Protein AF-A0A183HC91-F1 (afdb_monomer)

Nearest PDB structures (foldseek):
  8g4k-assembly1_B  TM=6.184E-01  e=6.473E-03  Homo sapiens
  6oaz-assembly1_E  TM=6.745E-01  e=1.506E-01  Homo sapiens
  1ff4-assembly1_A  TM=5.269E-01  e=6.238E+00  Dendroaspis angusticeps
  5ixc-assembly2_B  TM=1.813E-01  e=1.867E+00  Homo sapiens

pLDDT: mean 77.43, std 13.51, range [35.78, 94.81]

Foldseek 3Di:
DDDPDPPQPKAKAQFAKDAFDDTRHDIDIDGCWKWKWKWKAFLVGTTGIIGIDIDRAQWDDFDLDIHNDAPAFEWEADPQGRIIMTMHIYRPHHHPNNDRDVPHPHDYDYRPDPVFPQKDKEAADKDKADDDRDDIDMDHRDWAWDWDWDFDADPNDTIIIIGIDTGRAQWDADPVGDIDRDHPDDDDD

Radius of gyration: 18.88 Å; Cα contacts (8 Å, |Δi|>4): 461; chains: 1; bounding box: 62×47×41 Å

Mean predicted aligned error: 12.47 Å

Secondary structure (DSSP, 8-state):
---------EEEEE-EEESSS-----EEEEES-EEEEEEEE-TTS-EEEEEEEEESSS-EEETTEEE--TT-EEEEE-TTT--EEEEEEE-SSTTGGG---TTSPPEEPPP------SEEEEEEEEEESS---SEEEEEESS-EEEEEEEEEEETTEEEEEEEEEEESSS-EE-TTS-EE--SSS----

Organism: NCBI:txid387005

Sequence (189 aa):
MISNLPDCKELLCYSCNSQFGPCDGNGCSTSNGFCVYQQITSADGNILSTVRSCLDGDRVPAGPLHVIQAGQCTETVDSNTGIRYRTYLCNNYNYCNADCHPQLPTVTSDPISPTRASALECFNCNSFGMDCYSNTCTINNGGYCFFQFSNISVNGINHLHYNKQCIEVPFAKTPNGNSVTEINKCVIR

Solvent-accessible surface area (backbone atoms only — not comparable to full-atom values): 10884 Å² total; per-residue (Å²): 135,84,83,81,65,80,82,68,63,71,40,41,14,36,28,30,78,21,75,59,46,84,50,93,43,55,77,37,73,34,70,80,30,27,19,31,23,39,37,36,26,42,58,88,67,48,56,57,32,21,39,24,28,60,34,82,55,69,68,41,76,40,82,79,40,68,50,60,62,65,78,41,29,34,41,30,51,42,89,74,63,45,33,32,26,42,36,22,35,31,68,88,54,70,41,56,26,76,58,65,62,78,90,46,79,66,48,70,49,78,59,65,73,64,92,65,57,58,56,46,82,22,46,39,42,79,35,69,74,50,87,73,77,85,38,72,37,74,36,77,56,44,57,38,71,44,78,46,77,46,82,44,70,60,97,85,44,79,37,44,37,31,41,29,31,71,33,77,55,68,66,46,67,46,98,89,66,48,77,45,59,70,75,101,60,92,83,88,128

Structure (mmCIF, N/CA/C/O backbone):
data_AF-A0A183HC91-F1
#
_entry.id   AF-A0A183HC91-F1
#
loop_
_atom_site.group_PDB
_atom_site.id
_atom_site.type_symbol
_atom_site.label_atom_id
_atom_site.label_alt_id
_atom_site.label_comp_id
_atom_site.label_asym_id
_atom_site.label_entity_id
_atom_site.label_seq_id
_atom_site.pdbx_PDB_ins_code
_atom_site.Cartn_x
_atom_site.Cartn_y
_atom_site.Cartn_z
_atom_site.occupancy
_atom_site.B_iso_or_equiv
_atom_site.auth_seq_id
_atom_site.auth_comp_id
_atom_site.auth_asym_id
_atom_site.auth_atom_id
_atom_site.pdbx_PDB_model_num
ATOM 1 N N . MET A 1 1 ? 45.535 15.853 -6.525 1.00 35.78 1 MET A N 1
ATOM 2 C CA . MET A 1 1 ? 44.578 15.073 -5.714 1.00 35.78 1 MET A CA 1
ATOM 3 C C . MET A 1 1 ? 43.266 15.048 -6.471 1.00 35.78 1 MET A C 1
ATOM 5 O O . MET A 1 1 ? 42.641 16.091 -6.583 1.00 35.78 1 MET A O 1
ATOM 9 N N . ILE A 1 2 ? 42.917 13.915 -7.077 1.00 41.12 2 ILE A N 1
ATOM 10 C CA . ILE A 1 2 ? 41.622 13.729 -7.741 1.00 41.12 2 ILE A CA 1
ATOM 11 C C . ILE A 1 2 ? 40.699 13.156 -6.669 1.00 41.12 2 ILE A C 1
ATOM 13 O O . ILE A 1 2 ? 40.935 12.055 -6.175 1.00 41.12 2 ILE A O 1
ATOM 17 N N . SER A 1 3 ? 39.721 13.941 -6.232 1.00 44.28 3 SER A N 1
ATOM 18 C CA . SER A 1 3 ? 38.681 13.487 -5.316 1.00 44.28 3 SER A CA 1
ATOM 19 C C . SER A 1 3 ? 37.756 12.530 -6.068 1.00 44.28 3 SER A C 1
ATOM 21 O O . SER A 1 3 ? 36.895 12.978 -6.823 1.00 44.28 3 SER A 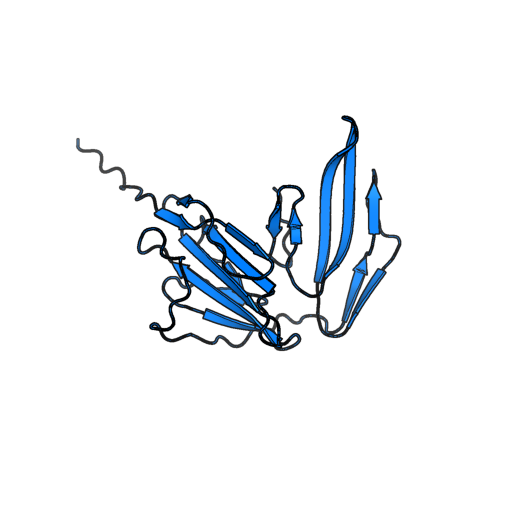O 1
ATOM 23 N N . ASN A 1 4 ? 37.930 11.223 -5.868 1.00 44.81 4 ASN A N 1
ATOM 24 C CA . ASN A 1 4 ? 36.907 10.232 -6.196 1.00 44.81 4 ASN A CA 1
ATOM 25 C C . ASN A 1 4 ? 35.771 10.381 -5.178 1.00 44.81 4 ASN A C 1
ATOM 27 O O . ASN A 1 4 ? 35.728 9.675 -4.172 1.00 44.81 4 ASN A O 1
ATOM 31 N N . LEU A 1 5 ? 34.881 11.345 -5.408 1.00 51.34 5 LEU A N 1
ATOM 32 C CA . LEU A 1 5 ? 33.539 11.263 -4.847 1.00 51.34 5 LEU A CA 1
ATOM 33 C C . LEU A 1 5 ? 32.863 10.066 -5.531 1.00 51.34 5 LEU A C 1
ATOM 35 O O . LEU A 1 5 ? 32.973 9.955 -6.755 1.00 51.34 5 LEU A O 1
ATOM 39 N N . PRO A 1 6 ? 32.225 9.145 -4.789 1.00 50.62 6 PRO A N 1
ATOM 40 C CA . PRO A 1 6 ? 31.399 8.131 -5.421 1.00 50.62 6 PRO A CA 1
ATOM 41 C C . PRO A 1 6 ? 30.346 8.868 -6.246 1.00 50.62 6 PRO A C 1
ATOM 43 O O . PRO A 1 6 ? 29.661 9.751 -5.733 1.00 50.62 6 PRO A O 1
ATOM 46 N N . ASP A 1 7 ? 30.289 8.554 -7.536 1.00 51.88 7 ASP A N 1
ATOM 47 C CA . ASP A 1 7 ? 29.302 9.098 -8.456 1.00 51.88 7 ASP A CA 1
ATOM 48 C C . ASP A 1 7 ? 27.933 8.598 -7.970 1.00 51.88 7 ASP A C 1
ATOM 50 O O . ASP A 1 7 ? 27.555 7.448 -8.213 1.00 51.88 7 ASP A O 1
ATOM 54 N N . CYS A 1 8 ? 27.251 9.401 -7.146 1.00 56.66 8 CYS A N 1
ATOM 55 C CA . CYS A 1 8 ? 25.902 9.119 -6.666 1.00 56.66 8 CYS A CA 1
ATOM 56 C C . CYS A 1 8 ? 24.983 9.175 -7.880 1.00 56.66 8 CYS A C 1
ATOM 58 O O . CYS A 1 8 ? 24.429 10.222 -8.206 1.00 56.66 8 CYS A O 1
ATOM 60 N N . LYS A 1 9 ? 24.879 8.050 -8.587 1.00 65.81 9 LYS A N 1
ATOM 61 C CA . LYS A 1 9 ? 24.066 7.950 -9.786 1.00 65.81 9 LYS A CA 1
ATOM 62 C C . LYS A 1 9 ? 22.607 8.108 -9.376 1.00 65.81 9 LYS A C 1
ATOM 64 O O . LYS A 1 9 ? 22.022 7.213 -8.771 1.00 65.81 9 LYS A O 1
ATOM 69 N N . GLU A 1 10 ? 22.061 9.280 -9.671 1.00 85.56 10 GLU A N 1
ATOM 70 C CA . GLU A 1 10 ? 20.662 9.604 -9.435 1.00 85.56 10 GLU A CA 1
ATOM 71 C C . GLU A 1 10 ? 19.780 8.646 -10.248 1.00 85.56 10 GLU A C 1
ATOM 73 O O . GLU A 1 10 ? 19.944 8.504 -11.464 1.00 85.56 10 GLU A O 1
ATOM 78 N N . LEU A 1 11 ? 18.872 7.955 -9.560 1.00 89.38 11 LEU A N 1
ATOM 79 C CA . LEU A 1 11 ? 17.913 7.033 -10.152 1.00 89.38 11 LEU A CA 1
ATOM 80 C C . LEU A 1 11 ? 16.568 7.743 -10.285 1.00 89.38 11 LEU A C 1
ATOM 82 O O . LEU A 1 11 ? 16.002 8.185 -9.287 1.00 89.38 11 LEU A O 1
ATOM 86 N N . LEU A 1 12 ? 16.046 7.823 -11.508 1.00 92.12 12 LEU A N 1
ATOM 87 C CA . LEU A 1 12 ? 14.708 8.350 -11.780 1.00 92.12 12 LEU A CA 1
ATOM 88 C C . LEU A 1 12 ? 13.689 7.210 -11.782 1.00 92.12 12 LEU A C 1
ATOM 90 O O . LEU A 1 12 ? 13.941 6.173 -12.388 1.00 92.12 12 LEU A O 1
ATOM 94 N N . CYS A 1 13 ? 12.524 7.404 -11.171 1.00 91.44 13 CYS A N 1
ATOM 95 C CA . CYS A 1 13 ? 11.446 6.413 -11.121 1.00 91.44 13 CYS A CA 1
ATOM 96 C C . CYS A 1 13 ? 10.104 7.047 -11.484 1.00 91.44 13 CYS A C 1
ATOM 98 O O . CYS A 1 13 ? 9.907 8.242 -11.267 1.00 91.44 13 CYS A O 1
ATOM 100 N N . TYR A 1 14 ? 9.144 6.251 -11.960 1.00 91.31 14 TYR A N 1
ATOM 101 C CA . TYR A 1 14 ? 7.749 6.690 -11.984 1.00 91.31 14 TYR A CA 1
ATOM 102 C C . TYR A 1 14 ? 7.222 6.813 -10.552 1.00 91.31 14 TYR A C 1
ATOM 104 O O . TYR A 1 14 ? 7.505 5.963 -9.704 1.00 91.31 14 TYR A O 1
ATOM 112 N N . SER A 1 15 ? 6.440 7.856 -10.297 1.00 89.00 15 SER A N 1
ATOM 113 C CA . SER A 1 15 ? 5.870 8.180 -8.994 1.00 89.00 15 SER A CA 1
ATOM 114 C C . SER A 1 15 ? 4.399 8.515 -9.136 1.00 89.00 15 SER A C 1
ATOM 116 O O . SER A 1 15 ? 4.026 9.491 -9.790 1.00 89.00 15 SER A O 1
ATOM 118 N N . CYS A 1 16 ? 3.546 7.678 -8.564 1.00 85.81 16 CYS A N 1
ATOM 119 C CA . CYS A 1 16 ? 2.117 7.789 -8.760 1.00 85.81 16 CYS A CA 1
ATOM 120 C C . CYS A 1 16 ? 1.337 6.963 -7.731 1.00 85.81 16 CYS A C 1
ATOM 122 O O . CYS A 1 16 ? 1.839 5.998 -7.140 1.00 85.81 16 CYS A O 1
ATOM 124 N N . ASN A 1 17 ? 0.057 7.297 -7.600 1.00 82.50 17 ASN A N 1
ATOM 125 C CA . ASN A 1 17 ? -0.893 6.475 -6.879 1.00 82.50 17 ASN A CA 1
ATOM 126 C C . ASN A 1 17 ? -2.244 6.449 -7.592 1.00 82.50 17 ASN A C 1
ATOM 128 O O . ASN A 1 17 ? -2.869 7.496 -7.755 1.00 82.50 17 ASN A O 1
ATOM 132 N N . SER A 1 18 ? -2.693 5.265 -7.999 1.00 80.06 18 SER A N 1
ATOM 133 C CA . SER A 1 18 ? -3.967 5.083 -8.685 1.00 80.06 18 SER A CA 1
ATOM 134 C C . SER A 1 18 ? -4.831 4.097 -7.917 1.00 80.06 18 SER A C 1
ATOM 136 O O . SER A 1 18 ? -4.414 2.975 -7.623 1.00 80.06 18 SER A O 1
ATOM 138 N N . GLN A 1 19 ? -6.052 4.524 -7.607 1.00 68.94 19 GLN A N 1
ATOM 139 C CA . GLN A 1 19 ? -7.128 3.610 -7.254 1.00 68.94 19 GLN A CA 1
ATOM 140 C C . GLN A 1 19 ? -7.786 3.190 -8.566 1.00 68.94 19 GLN A C 1
ATOM 142 O O . GLN A 1 19 ? -8.245 4.057 -9.306 1.00 68.94 19 GLN A O 1
ATOM 147 N N . PHE A 1 20 ? -7.845 1.884 -8.829 1.00 66.88 20 PHE A N 1
ATOM 148 C CA . PHE A 1 20 ? -8.507 1.308 -10.008 1.00 66.88 20 PHE A CA 1
ATOM 149 C C . PHE A 1 20 ? -7.843 1.632 -11.362 1.00 66.88 20 PHE A C 1
ATOM 151 O O . PHE A 1 20 ? -8.433 2.288 -12.218 1.00 66.88 20 PHE A O 1
ATOM 158 N N . GLY A 1 21 ? -6.633 1.115 -11.604 1.00 64.62 21 GLY A N 1
ATOM 159 C CA . GLY A 1 21 ? -6.054 1.092 -12.955 1.00 64.62 21 GLY A CA 1
ATOM 160 C C . GLY A 1 21 ? -4.550 1.364 -13.029 1.00 64.62 21 GLY A C 1
ATOM 161 O O . GLY A 1 21 ? -3.870 1.342 -11.998 1.00 64.62 21 GLY A O 1
ATOM 162 N N . PRO A 1 22 ? -4.011 1.590 -14.245 1.00 66.62 22 PRO A N 1
ATOM 163 C CA . PRO A 1 22 ? -2.635 2.033 -14.439 1.00 66.62 22 PRO A CA 1
ATOM 164 C C . PRO A 1 22 ? -2.421 3.430 -13.843 1.00 66.62 22 PRO A C 1
ATOM 166 O O . PRO A 1 22 ? -3.360 4.132 -13.463 1.00 66.62 22 PRO A O 1
ATOM 169 N N . CYS A 1 23 ? -1.157 3.802 -13.688 1.00 71.25 23 CYS A N 1
ATOM 170 C CA . CYS A 1 23 ? -0.754 4.880 -12.802 1.00 71.25 23 CYS A CA 1
ATOM 171 C C . CYS A 1 23 ? 0.402 5.680 -13.419 1.00 71.25 23 CYS A C 1
ATOM 173 O O . CYS A 1 23 ? 1.560 5.557 -13.031 1.00 71.25 23 CYS A O 1
ATOM 175 N N . ASP A 1 24 ? 0.130 6.453 -14.459 1.00 65.81 24 ASP A N 1
ATOM 176 C CA . ASP A 1 24 ? 1.191 7.157 -15.187 1.00 65.81 24 ASP A CA 1
ATOM 177 C C . ASP A 1 24 ? 1.434 8.514 -14.522 1.00 65.81 24 ASP A C 1
ATOM 179 O O . ASP A 1 24 ? 0.884 9.537 -14.917 1.00 65.81 24 ASP A O 1
ATOM 183 N N . GLY A 1 25 ? 2.168 8.498 -13.409 1.00 64.75 25 GLY A N 1
ATOM 184 C CA . GLY A 1 25 ? 2.520 9.716 -12.678 1.00 64.75 25 GLY A CA 1
ATOM 185 C C . GLY A 1 25 ? 3.860 10.318 -13.098 1.00 64.75 25 GLY A C 1
ATOM 186 O O . GLY A 1 25 ? 4.555 9.809 -13.978 1.00 64.75 25 GLY A O 1
ATOM 187 N N . ASN A 1 26 ? 4.213 11.424 -12.441 1.00 79.31 26 ASN A N 1
ATOM 188 C CA . ASN A 1 26 ? 5.463 12.154 -12.659 1.00 79.31 26 ASN A CA 1
ATOM 189 C C . ASN A 1 26 ? 6.694 11.326 -12.247 1.00 79.31 26 ASN A C 1
ATOM 191 O O . ASN A 1 26 ? 6.588 10.224 -11.714 1.00 79.31 26 ASN A O 1
ATOM 195 N N . GLY A 1 27 ? 7.886 11.876 -12.469 1.00 83.81 27 GLY A N 1
ATOM 196 C CA . GLY A 1 27 ? 9.123 11.304 -11.950 1.00 83.81 27 GLY A CA 1
ATOM 197 C C . GLY A 1 27 ? 9.352 11.630 -10.471 1.00 83.81 27 GLY A C 1
ATOM 198 O O . GLY A 1 27 ? 8.988 12.708 -10.005 1.00 83.81 27 GLY A O 1
ATOM 199 N N . CYS A 1 28 ? 10.007 10.728 -9.750 1.00 84.88 28 CYS A N 1
ATOM 200 C CA . CYS A 1 28 ? 10.777 11.053 -8.548 1.00 84.88 28 CYS A CA 1
ATOM 201 C C . CYS A 1 28 ? 12.242 10.668 -8.776 1.00 84.88 28 CYS A C 1
ATOM 203 O O . CYS A 1 28 ? 12.536 9.900 -9.698 1.00 84.88 28 CYS A O 1
ATOM 205 N N . SER A 1 29 ? 13.143 11.187 -7.943 1.00 88.12 29 SER A N 1
ATOM 206 C CA . SER A 1 29 ? 14.545 10.789 -7.948 1.00 88.12 29 SER A CA 1
ATOM 207 C C . SER A 1 29 ? 15.025 10.344 -6.571 1.00 88.12 29 SER A C 1
ATOM 209 O O . SER A 1 29 ? 14.507 10.783 -5.543 1.00 88.12 29 SER A O 1
ATOM 211 N N . THR A 1 30 ? 15.985 9.422 -6.554 1.00 82.56 30 THR A N 1
ATOM 212 C CA . THR A 1 30 ? 16.642 8.937 -5.335 1.00 82.56 30 THR A CA 1
ATOM 213 C C . THR A 1 30 ? 18.119 8.645 -5.604 1.00 82.56 30 THR A C 1
ATOM 215 O O . THR A 1 30 ? 18.500 8.256 -6.710 1.00 82.56 30 THR A O 1
ATOM 218 N N . SER A 1 31 ? 18.958 8.832 -4.585 1.00 85.50 31 SER A N 1
ATOM 219 C CA . SER A 1 31 ? 20.397 8.554 -4.630 1.00 85.50 31 SER A CA 1
ATOM 220 C C . SER A 1 31 ? 20.675 7.251 -3.893 1.00 85.50 31 SER A C 1
ATOM 222 O O . SER A 1 31 ? 20.459 7.176 -2.688 1.00 85.50 31 SER A O 1
ATOM 224 N N . ASN A 1 32 ? 21.174 6.235 -4.604 1.00 78.44 32 ASN A N 1
ATOM 225 C CA . ASN A 1 32 ? 21.375 4.871 -4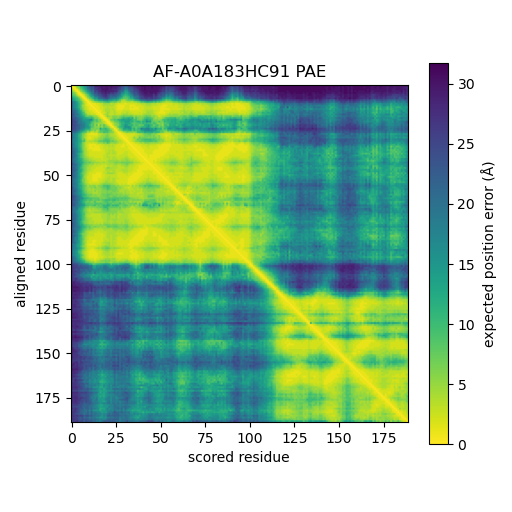.082 1.00 78.44 32 ASN A CA 1
ATOM 226 C C . ASN A 1 32 ? 20.090 4.168 -3.594 1.00 78.44 32 ASN A C 1
ATOM 228 O O . ASN A 1 32 ? 20.170 3.222 -2.813 1.00 78.44 32 ASN A O 1
ATOM 232 N N . GLY A 1 33 ? 18.921 4.619 -4.055 1.00 86.62 33 GLY A N 1
ATOM 233 C CA . GLY A 1 33 ? 17.633 4.008 -3.742 1.00 86.62 33 GLY A CA 1
ATOM 234 C C . GLY A 1 33 ? 17.141 3.021 -4.802 1.00 86.62 33 GLY A C 1
ATOM 235 O O . GLY A 1 33 ? 17.890 2.518 -5.642 1.00 86.62 33 GLY A O 1
ATOM 236 N N . PHE A 1 34 ? 15.840 2.759 -4.756 1.00 89.38 34 PHE A N 1
ATOM 237 C CA . PHE A 1 34 ? 15.129 1.819 -5.608 1.00 89.38 34 PHE A CA 1
ATOM 238 C C . PHE A 1 34 ? 13.852 2.448 -6.160 1.00 89.38 34 PHE A C 1
ATOM 240 O O . PHE A 1 34 ? 13.198 3.262 -5.511 1.00 89.38 34 PHE A O 1
ATOM 247 N N . CYS A 1 35 ? 13.450 2.011 -7.343 1.00 90.75 35 CYS A N 1
ATOM 248 C CA . CYS A 1 35 ? 12.112 2.197 -7.861 1.00 90.75 35 CYS A CA 1
ATOM 249 C C . CYS A 1 35 ? 11.242 0.997 -7.477 1.00 90.75 35 CYS A C 1
ATOM 251 O O . CYS A 1 35 ? 11.679 -0.154 -7.552 1.00 90.75 35 CYS A O 1
ATOM 253 N N . VAL A 1 36 ? 9.986 1.256 -7.125 1.00 91.12 36 VAL A N 1
ATOM 254 C CA . VAL A 1 36 ? 8.991 0.215 -6.850 1.00 91.12 36 VAL A CA 1
ATOM 255 C C . VAL A 1 36 ? 7.792 0.351 -7.771 1.00 91.12 36 VAL A C 1
ATOM 257 O O . VAL A 1 36 ? 7.323 1.461 -8.028 1.00 91.12 36 VAL A O 1
ATOM 260 N N . TYR A 1 37 ? 7.298 -0.786 -8.248 1.00 91.31 37 TYR A N 1
ATOM 261 C CA . TYR A 1 37 ? 5.956 -0.977 -8.781 1.00 91.31 37 TYR A CA 1
ATOM 262 C C . TYR A 1 37 ? 5.220 -1.942 -7.852 1.00 91.31 37 TYR A C 1
ATOM 264 O O . TYR A 1 37 ? 5.763 -2.987 -7.491 1.00 91.31 37 TYR A O 1
ATOM 272 N N . GLN A 1 38 ? 3.986 -1.619 -7.485 1.00 90.06 38 GLN A N 1
ATOM 273 C CA . GLN A 1 38 ? 3.111 -2.534 -6.767 1.00 90.06 38 GLN A CA 1
ATOM 274 C C . GLN A 1 38 ? 1.684 -2.426 -7.282 1.00 90.06 38 GLN A C 1
ATOM 276 O O . GLN A 1 38 ? 1.109 -1.342 -7.313 1.00 90.06 38 GLN A O 1
ATOM 281 N N . GLN A 1 39 ? 1.098 -3.568 -7.613 1.00 90.00 39 GLN A N 1
ATOM 282 C CA . GLN A 1 39 ? -0.306 -3.702 -7.956 1.00 90.00 39 GLN A CA 1
ATOM 283 C C . GLN A 1 39 ? -0.988 -4.633 -6.958 1.00 90.00 39 GLN A C 1
ATOM 285 O O . GLN A 1 39 ? -0.516 -5.740 -6.698 1.00 90.00 39 GLN A O 1
ATOM 290 N N . ILE A 1 40 ? -2.105 -4.173 -6.404 1.00 87.44 40 ILE A N 1
ATOM 291 C CA . ILE A 1 40 ? -2.951 -4.937 -5.490 1.00 87.44 40 ILE A CA 1
ATOM 292 C C . ILE A 1 40 ? -4.225 -5.298 -6.242 1.00 87.44 40 ILE A C 1
ATOM 294 O O . ILE A 1 40 ? -4.908 -4.415 -6.764 1.00 87.44 40 ILE A O 1
ATOM 298 N N . THR A 1 41 ? -4.545 -6.585 -6.281 1.00 88.12 41 THR A N 1
ATOM 299 C CA . THR A 1 41 ? -5.700 -7.130 -7.002 1.00 88.12 41 THR A CA 1
ATOM 300 C C . THR A 1 41 ? -6.579 -7.921 -6.036 1.00 88.12 41 THR A C 1
ATOM 302 O O . THR A 1 41 ? -6.054 -8.622 -5.171 1.00 88.12 41 THR A O 1
ATOM 305 N N . SER A 1 42 ? -7.903 -7.804 -6.148 1.00 83.19 42 SER A N 1
ATOM 306 C CA . SER A 1 42 ? -8.844 -8.602 -5.354 1.00 83.19 42 SER A CA 1
ATOM 307 C C . SER A 1 42 ? -8.768 -10.089 -5.714 1.00 83.19 42 SER A C 1
ATOM 309 O O . SER A 1 42 ? -8.206 -10.456 -6.749 1.00 83.19 42 SER A O 1
ATOM 311 N N . ALA A 1 43 ? -9.390 -10.941 -4.892 1.00 80.56 43 ALA A N 1
ATOM 312 C CA . ALA A 1 43 ? -9.550 -12.365 -5.196 1.00 80.56 43 ALA A CA 1
ATOM 313 C C . ALA A 1 43 ? -10.193 -12.610 -6.572 1.00 80.56 43 ALA A C 1
ATOM 315 O O . ALA A 1 43 ? -9.779 -13.513 -7.296 1.00 80.56 43 ALA A O 1
ATOM 316 N N . ASP A 1 44 ? -11.147 -11.757 -6.951 1.00 85.62 44 ASP A N 1
ATOM 317 C CA . ASP A 1 44 ? -11.876 -11.830 -8.223 1.00 85.62 44 ASP A CA 1
ATOM 318 C C . ASP A 1 44 ? -11.099 -11.257 -9.422 1.00 85.62 44 ASP A C 1
ATOM 320 O O . ASP A 1 44 ? -11.609 -11.246 -10.541 1.00 85.62 44 ASP A O 1
ATOM 324 N N . GLY A 1 45 ? -9.879 -10.749 -9.215 1.00 83.88 45 GLY A N 1
ATOM 325 C CA . GLY A 1 45 ? -9.045 -10.205 -10.289 1.00 83.88 45 GLY A CA 1
ATOM 326 C C . GLY A 1 45 ? -9.229 -8.708 -10.567 1.00 83.88 45 GLY A C 1
ATOM 327 O O . GLY A 1 45 ? -8.638 -8.192 -11.514 1.00 83.88 45 GLY A O 1
ATOM 328 N N . ASN A 1 46 ? -9.997 -7.979 -9.750 1.00 85.31 46 ASN A N 1
ATOM 329 C CA . ASN A 1 46 ? -10.167 -6.534 -9.919 1.00 85.31 46 ASN A CA 1
ATOM 330 C C . ASN A 1 46 ? -8.960 -5.771 -9.365 1.00 85.31 46 ASN A C 1
ATOM 332 O O . ASN A 1 46 ? -8.550 -5.998 -8.227 1.00 85.31 46 ASN A O 1
ATOM 336 N N . ILE A 1 47 ? -8.411 -4.828 -10.136 1.00 86.06 47 ILE A N 1
ATOM 337 C CA . ILE A 1 47 ? -7.313 -3.968 -9.671 1.00 86.06 47 ILE A CA 1
ATOM 338 C C . ILE A 1 47 ? -7.850 -3.024 -8.597 1.00 86.06 47 ILE A C 1
ATOM 340 O O . ILE A 1 47 ? -8.678 -2.160 -8.876 1.00 86.06 47 ILE A O 1
ATOM 344 N N . LEU A 1 48 ? -7.336 -3.161 -7.380 1.00 83.56 48 LEU A N 1
ATOM 345 C CA . LEU A 1 48 ? -7.699 -2.328 -6.237 1.00 83.56 48 LEU A CA 1
ATOM 346 C C . LEU A 1 48 ? -6.788 -1.103 -6.128 1.00 83.56 48 LEU A C 1
ATOM 348 O O . LEU A 1 48 ? -7.237 -0.016 -5.770 1.00 83.56 48 LEU A O 1
ATOM 352 N N . SER A 1 49 ? -5.504 -1.268 -6.447 1.00 85.56 49 SER A N 1
ATOM 353 C CA . SER A 1 49 ? -4.510 -0.198 -6.359 1.00 85.56 49 SER A CA 1
ATOM 354 C C . SER A 1 49 ? -3.312 -0.477 -7.257 1.00 85.56 49 SER A C 1
ATOM 356 O O . SER A 1 49 ? -2.887 -1.626 -7.377 1.00 85.56 49 SER A O 1
ATOM 358 N N . THR A 1 50 ? -2.737 0.583 -7.820 1.00 87.62 50 THR A N 1
ATOM 359 C CA . THR A 1 50 ? -1.412 0.565 -8.445 1.00 87.62 50 THR A CA 1
ATOM 360 C C . THR A 1 50 ? -0.586 1.714 -7.881 1.00 87.62 50 THR A C 1
ATOM 362 O O . THR A 1 50 ? -1.014 2.870 -7.894 1.00 87.62 50 THR A O 1
ATOM 365 N N . VAL A 1 51 ? 0.614 1.402 -7.403 1.00 87.88 51 VAL A N 1
ATOM 366 C CA . VAL A 1 51 ? 1.563 2.354 -6.826 1.00 87.88 51 VAL A CA 1
ATOM 367 C C . VAL A 1 51 ? 2.885 2.252 -7.568 1.00 87.88 51 VAL A C 1
ATOM 369 O O . VAL A 1 51 ? 3.396 1.155 -7.800 1.00 87.88 51 VAL A O 1
ATOM 372 N N . ARG A 1 52 ? 3.461 3.406 -7.903 1.00 90.44 52 ARG A N 1
ATOM 373 C CA . ARG A 1 52 ? 4.847 3.531 -8.361 1.00 90.44 52 ARG A CA 1
ATOM 374 C C . ARG A 1 52 ? 5.538 4.574 -7.486 1.00 90.44 52 ARG A C 1
ATOM 376 O O . ARG A 1 52 ? 4.918 5.587 -7.174 1.00 90.44 52 ARG A O 1
ATOM 383 N N . SER A 1 53 ? 6.762 4.324 -7.026 1.00 89.69 53 SER A N 1
ATOM 384 C CA . SER A 1 53 ? 7.477 5.263 -6.145 1.00 89.69 53 SER A CA 1
ATOM 385 C C . SER A 1 53 ? 8.991 5.067 -6.184 1.00 89.69 53 SER A C 1
ATOM 387 O O . SER A 1 53 ? 9.478 4.020 -6.608 1.00 89.69 53 SER A O 1
ATOM 389 N N . CYS A 1 54 ? 9.714 6.062 -5.674 1.00 89.31 54 CYS A N 1
ATOM 390 C CA . CYS A 1 54 ? 11.089 5.937 -5.200 1.00 89.31 54 CYS A CA 1
ATOM 391 C C . CYS A 1 54 ? 11.085 5.429 -3.756 1.00 89.31 54 CYS A C 1
ATOM 393 O O . CYS A 1 54 ? 10.168 5.741 -2.989 1.00 89.31 54 CYS A O 1
ATOM 395 N N . LEU A 1 55 ? 12.110 4.668 -3.397 1.00 86.19 55 LEU A N 1
ATOM 396 C CA . LEU A 1 55 ? 12.372 4.156 -2.060 1.00 86.19 55 LEU A CA 1
ATOM 397 C C . LEU A 1 55 ? 13.850 4.338 -1.741 1.00 86.19 55 LEU A C 1
ATOM 399 O O . LEU A 1 55 ? 14.700 4.035 -2.570 1.00 86.19 55 LEU A O 1
ATOM 403 N N . ASP A 1 56 ? 14.157 4.747 -0.517 1.00 79.50 56 ASP A N 1
ATOM 404 C CA . ASP A 1 56 ? 15.547 4.858 -0.057 1.00 79.50 56 ASP A CA 1
ATOM 405 C C . ASP A 1 56 ? 16.114 3.512 0.431 1.00 79.50 56 ASP A C 1
ATOM 407 O O . ASP A 1 56 ? 17.307 3.390 0.691 1.00 79.50 56 ASP A O 1
ATOM 411 N N . GLY A 1 57 ? 15.259 2.492 0.567 1.00 77.25 57 GLY A N 1
ATOM 412 C CA . GLY A 1 57 ? 15.617 1.154 1.032 1.00 77.25 57 GLY A CA 1
ATOM 413 C C . GLY A 1 57 ? 15.155 0.056 0.080 1.00 77.25 57 GLY A C 1
ATOM 414 O O . GLY A 1 57 ? 14.283 0.254 -0.766 1.00 77.25 57 GLY A O 1
ATOM 415 N N . ASP A 1 58 ? 15.721 -1.130 0.262 1.00 76.62 58 ASP A N 1
ATOM 416 C CA . ASP A 1 58 ? 15.533 -2.316 -0.575 1.00 76.62 58 ASP A CA 1
ATOM 417 C C . ASP A 1 58 ? 14.324 -3.170 -0.171 1.00 76.62 58 ASP A C 1
ATOM 419 O O . ASP A 1 58 ? 14.220 -4.323 -0.571 1.00 76.62 58 ASP A O 1
ATOM 423 N N . ARG A 1 59 ? 13.400 -2.636 0.635 1.00 76.75 59 ARG A N 1
ATOM 424 C CA . ARG A 1 59 ? 12.333 -3.418 1.266 1.00 76.75 59 ARG A CA 1
ATOM 425 C C . ARG A 1 59 ? 10.954 -2.838 0.985 1.00 76.75 59 ARG A C 1
ATOM 427 O O . ARG A 1 59 ? 10.660 -1.709 1.369 1.00 76.75 59 ARG A O 1
ATOM 434 N N . VAL A 1 60 ? 10.079 -3.658 0.402 1.00 78.81 60 VAL A N 1
ATOM 435 C CA . VAL A 1 60 ? 8.695 -3.292 0.058 1.00 78.81 60 VAL A CA 1
ATOM 436 C C . VAL A 1 60 ? 7.707 -4.223 0.755 1.00 78.81 60 VAL A C 1
ATOM 438 O O . VAL A 1 60 ? 7.837 -5.438 0.612 1.00 78.81 60 VAL A O 1
ATOM 441 N N . PRO A 1 61 ? 6.700 -3.715 1.482 1.00 74.94 61 PRO A N 1
ATOM 442 C CA . PRO A 1 61 ? 5.616 -4.551 1.995 1.00 74.94 61 PRO A CA 1
ATOM 443 C C . PRO A 1 61 ? 4.753 -5.081 0.839 1.00 74.94 61 PRO A C 1
ATOM 445 O O . PRO A 1 61 ? 4.310 -4.304 0.003 1.00 74.94 61 PRO A O 1
ATOM 448 N N . ALA A 1 62 ? 4.478 -6.383 0.798 1.00 76.56 62 ALA A N 1
ATOM 449 C CA . ALA A 1 62 ? 3.618 -7.047 -0.187 1.00 76.56 62 ALA A CA 1
ATOM 450 C C . ALA A 1 62 ? 2.632 -7.972 0.545 1.00 76.56 62 ALA A C 1
ATOM 452 O O . ALA A 1 62 ? 2.793 -9.197 0.593 1.00 76.56 62 ALA A O 1
ATOM 453 N N . GLY A 1 63 ? 1.650 -7.348 1.200 1.00 70.00 63 GLY A N 1
ATOM 454 C CA . GLY A 1 63 ? 0.704 -8.021 2.086 1.00 70.00 63 GLY A CA 1
ATOM 455 C C . GLY A 1 63 ? 1.381 -8.514 3.373 1.00 70.00 63 GLY A C 1
ATOM 456 O O . GLY A 1 63 ? 1.962 -7.695 4.088 1.00 70.00 63 GLY A O 1
ATOM 457 N N . PRO A 1 64 ? 1.315 -9.820 3.699 1.00 63.66 64 PRO A N 1
ATOM 458 C CA . PRO A 1 64 ? 1.982 -10.383 4.876 1.00 63.66 64 PRO A CA 1
ATOM 459 C C . PRO A 1 64 ? 3.514 -10.415 4.763 1.00 63.66 64 PRO A C 1
ATOM 461 O O . PRO A 1 64 ? 4.210 -10.569 5.768 1.00 63.66 64 PRO A O 1
ATOM 464 N N . LEU A 1 65 ? 4.040 -10.304 3.543 1.00 68.75 65 LEU A N 1
ATOM 465 C CA . LEU A 1 65 ? 5.456 -10.468 3.252 1.00 68.75 65 LEU A CA 1
ATOM 466 C C . LEU A 1 65 ? 6.144 -9.144 2.952 1.00 68.75 65 LEU A C 1
ATOM 468 O O . LEU A 1 65 ? 5.518 -8.101 2.782 1.00 68.75 65 LEU A O 1
ATOM 472 N N . HIS A 1 66 ? 7.469 -9.216 2.871 1.00 72.62 66 HIS A N 1
ATOM 473 C CA . HIS A 1 66 ? 8.282 -8.147 2.321 1.00 72.62 66 HIS A CA 1
ATOM 474 C C . HIS A 1 66 ? 9.055 -8.670 1.114 1.00 72.62 66 HIS A C 1
ATOM 476 O O . HIS A 1 66 ? 9.681 -9.726 1.187 1.00 72.62 66 HIS A O 1
ATOM 482 N N . VAL A 1 67 ? 9.031 -7.912 0.024 1.00 73.62 67 VAL A N 1
ATOM 483 C CA . VAL A 1 67 ? 9.916 -8.115 -1.119 1.00 73.62 67 VAL A CA 1
ATOM 484 C C . VAL A 1 67 ? 11.194 -7.342 -0.841 1.00 73.62 67 VAL A C 1
ATOM 486 O O . VAL A 1 67 ? 11.151 -6.125 -0.667 1.00 73.62 67 VAL A O 1
ATOM 489 N N . ILE A 1 68 ? 12.304 -8.072 -0.751 1.00 71.25 68 ILE A N 1
ATOM 490 C CA . ILE A 1 68 ? 13.643 -7.520 -0.485 1.00 71.25 68 ILE A CA 1
ATOM 491 C C . ILE A 1 68 ? 14.617 -7.707 -1.654 1.00 71.25 68 ILE A C 1
ATOM 493 O O . ILE A 1 68 ? 15.740 -7.221 -1.628 1.00 71.25 68 ILE A O 1
ATOM 497 N N . GLN A 1 69 ? 14.210 -8.457 -2.681 1.00 77.12 69 GLN A N 1
ATOM 498 C CA . GLN A 1 69 ? 15.064 -8.786 -3.814 1.00 77.12 69 GLN A CA 1
ATOM 499 C C . GLN A 1 69 ? 14.701 -7.917 -5.016 1.00 77.12 69 GLN A C 1
ATOM 501 O O . GLN A 1 69 ? 13.599 -8.014 -5.557 1.00 77.12 69 GLN A O 1
ATOM 506 N N . ALA A 1 70 ? 15.644 -7.078 -5.443 1.00 82.75 70 ALA A N 1
ATOM 507 C CA . ALA A 1 70 ? 15.498 -6.279 -6.649 1.00 82.75 70 ALA A CA 1
ATOM 508 C C . ALA A 1 70 ? 15.698 -7.122 -7.923 1.00 82.75 70 ALA A C 1
ATOM 510 O O . ALA A 1 70 ? 16.422 -8.118 -7.933 1.00 82.75 70 ALA A O 1
ATOM 511 N N . GLY A 1 71 ? 15.070 -6.695 -9.017 1.00 82.25 71 GLY A N 1
ATOM 512 C CA . GLY A 1 71 ? 15.199 -7.309 -10.336 1.00 82.25 71 GLY A CA 1
ATOM 513 C C . GLY A 1 71 ? 14.277 -8.503 -10.577 1.00 82.25 71 GLY A C 1
ATOM 514 O O . GLY A 1 71 ? 14.376 -9.114 -11.636 1.00 82.25 71 GLY A O 1
ATOM 515 N N . GLN A 1 72 ? 13.361 -8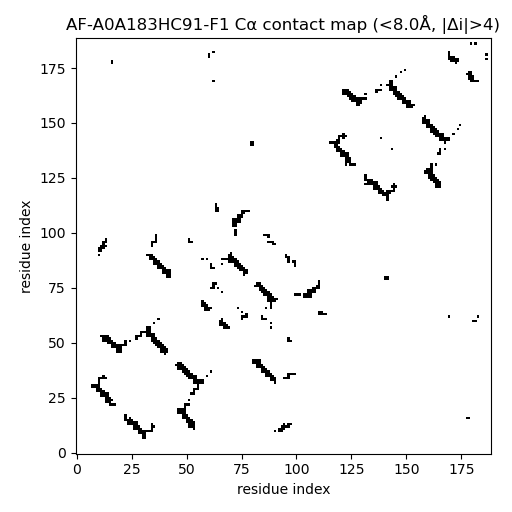.819 -9.657 1.00 83.12 72 GLN A N 1
ATOM 516 C CA . GLN A 1 72 ? 12.385 -9.897 -9.823 1.00 83.12 72 GLN A CA 1
ATOM 517 C C . GLN A 1 72 ? 10.959 -9.412 -9.579 1.00 83.12 72 GLN A C 1
ATOM 519 O O . GLN A 1 72 ? 10.699 -8.610 -8.684 1.00 83.12 72 GLN A O 1
ATOM 524 N N . CYS A 1 73 ? 10.044 -9.897 -10.417 1.00 86.19 73 CYS A N 1
ATOM 525 C CA . CYS A 1 73 ? 8.613 -9.698 -10.247 1.00 86.19 73 CYS A CA 1
ATOM 526 C C . CYS A 1 73 ? 8.107 -10.753 -9.256 1.00 86.19 73 CYS A C 1
ATOM 528 O O . CYS A 1 73 ? 8.160 -11.949 -9.546 1.00 86.19 73 CYS A O 1
ATOM 530 N N . THR A 1 74 ? 7.638 -10.316 -8.093 1.00 85.06 74 THR A N 1
ATOM 531 C CA . THR A 1 74 ? 7.146 -11.201 -7.032 1.00 85.06 74 THR A CA 1
ATOM 532 C C . THR A 1 74 ? 5.636 -11.077 -6.939 1.00 85.06 74 THR A C 1
ATOM 534 O O . THR A 1 74 ? 5.111 -9.966 -6.835 1.00 85.06 74 THR A O 1
ATOM 537 N N . GLU A 1 75 ? 4.938 -12.210 -6.948 1.00 86.25 75 GLU A N 1
ATOM 538 C CA . GLU A 1 75 ? 3.509 -12.269 -6.640 1.00 86.25 75 GLU A CA 1
ATOM 539 C C . GLU A 1 75 ? 3.317 -12.979 -5.302 1.00 86.25 75 GLU A C 1
ATOM 541 O O . GLU A 1 75 ? 3.777 -14.107 -5.116 1.00 86.25 75 GLU A O 1
ATOM 546 N N . THR A 1 76 ? 2.636 -12.313 -4.374 1.00 81.69 76 THR A N 1
ATOM 547 C CA . THR A 1 76 ? 2.193 -12.909 -3.111 1.00 81.69 76 THR A CA 1
ATOM 548 C C 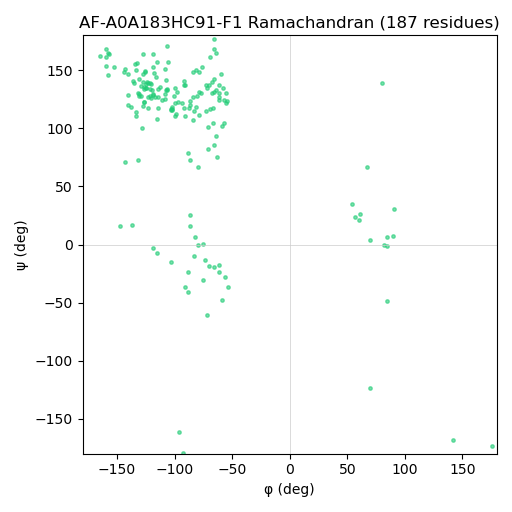. THR A 1 76 ? 0.674 -12.916 -3.072 1.00 81.69 76 THR A C 1
ATOM 550 O O . THR A 1 76 ? 0.026 -11.993 -3.567 1.00 81.69 76 THR A O 1
ATOM 553 N N . VAL A 1 77 ? 0.090 -13.962 -2.492 1.00 81.31 77 VAL A N 1
ATOM 554 C CA . VAL A 1 77 ? -1.362 -14.082 -2.324 1.00 81.31 77 VAL A CA 1
ATOM 555 C C . VAL A 1 77 ? -1.661 -14.209 -0.836 1.00 81.31 77 VAL A C 1
ATOM 557 O O . VAL A 1 77 ? -1.092 -15.065 -0.160 1.00 81.31 77 VAL A O 1
ATOM 560 N N . ASP A 1 78 ? -2.535 -13.355 -0.308 1.00 73.75 78 ASP A N 1
ATOM 561 C CA . ASP A 1 78 ? -3.079 -13.534 1.038 1.00 73.75 78 ASP A CA 1
ATOM 562 C C . ASP A 1 78 ? -4.074 -14.700 0.996 1.00 73.75 78 ASP A C 1
ATOM 564 O O . ASP A 1 78 ? -5.105 -14.632 0.330 1.00 73.75 78 ASP A O 1
ATOM 568 N N . SER A 1 79 ? -3.758 -15.787 1.698 1.00 69.81 79 SER A N 1
ATOM 569 C CA . SER A 1 79 ? -4.559 -17.013 1.702 1.00 69.81 79 SER A CA 1
ATOM 570 C C . SER A 1 79 ? -5.945 -16.857 2.334 1.00 69.81 79 SER A C 1
ATOM 572 O O . SER A 1 79 ? -6.814 -17.684 2.072 1.00 69.81 79 SER A O 1
ATOM 574 N N . ASN A 1 80 ? -6.175 -15.817 3.142 1.00 68.44 80 ASN A N 1
ATOM 575 C CA . ASN A 1 80 ? -7.465 -15.585 3.795 1.00 68.44 80 ASN A CA 1
ATOM 576 C C . ASN A 1 80 ? -8.405 -14.765 2.912 1.00 68.44 80 ASN A C 1
ATOM 578 O O . ASN A 1 80 ? -9.600 -15.036 2.861 1.00 68.44 80 ASN A O 1
ATOM 582 N N . THR A 1 81 ? -7.865 -13.750 2.235 1.00 72.25 81 THR A N 1
ATOM 583 C CA . THR A 1 81 ? -8.663 -12.795 1.449 1.00 72.25 81 THR A CA 1
ATOM 584 C C . THR A 1 81 ? -8.603 -13.054 -0.053 1.00 72.25 81 THR A C 1
ATOM 586 O O . THR A 1 81 ? -9.390 -12.480 -0.796 1.00 72.25 81 THR A O 1
ATOM 589 N N . GLY A 1 82 ? -7.652 -13.866 -0.523 1.00 77.81 82 GLY A N 1
ATOM 590 C CA . GLY A 1 82 ? -7.358 -14.062 -1.944 1.00 77.81 82 GLY A CA 1
ATOM 591 C C . GLY A 1 82 ? -6.726 -12.843 -2.625 1.00 77.81 82 GLY A C 1
ATOM 592 O O . GLY A 1 82 ? -6.508 -12.875 -3.836 1.00 77.81 82 GLY A O 1
ATOM 593 N N . ILE A 1 83 ? -6.423 -11.773 -1.878 1.00 79.50 83 ILE A N 1
ATOM 594 C CA . ILE A 1 83 ? -5.789 -10.564 -2.414 1.00 79.50 83 ILE A CA 1
ATOM 595 C C . ILE A 1 83 ? -4.394 -10.909 -2.928 1.00 79.50 83 ILE A C 1
ATOM 597 O O . ILE A 1 83 ? -3.600 -11.544 -2.234 1.00 79.50 83 ILE A O 1
ATOM 601 N N . ARG A 1 84 ? -4.081 -10.433 -4.133 1.00 86.00 84 ARG A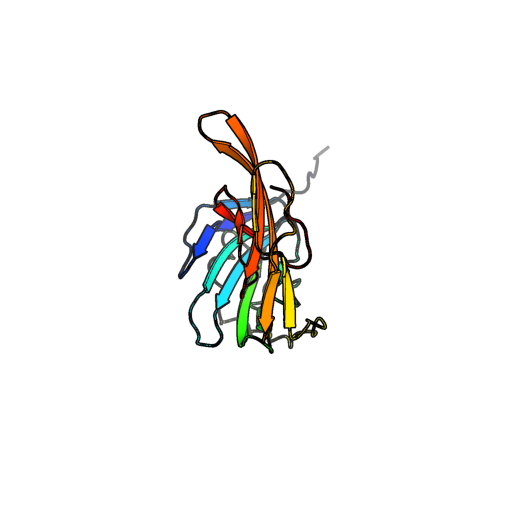 N 1
ATOM 602 C CA . ARG A 1 84 ? -2.787 -10.627 -4.786 1.00 86.00 84 ARG A CA 1
ATOM 603 C C . ARG A 1 84 ? -1.986 -9.337 -4.776 1.00 86.00 84 ARG A C 1
ATOM 605 O O . ARG A 1 84 ? -2.507 -8.282 -5.140 1.00 86.00 84 ARG A O 1
ATOM 612 N N . TYR A 1 85 ? -0.713 -9.432 -4.419 1.00 86.94 85 TYR A N 1
ATOM 613 C CA . TYR A 1 85 ? 0.245 -8.336 -4.452 1.00 86.94 85 TYR A CA 1
ATOM 614 C C . TYR A 1 85 ? 1.315 -8.664 -5.482 1.00 86.94 85 TYR A C 1
ATOM 616 O O . TYR A 1 85 ? 2.173 -9.514 -5.253 1.00 86.94 85 TYR A O 1
ATOM 624 N N . ARG A 1 86 ? 1.288 -7.960 -6.608 1.00 89.44 86 ARG A N 1
ATOM 625 C CA . ARG A 1 86 ? 2.311 -8.057 -7.645 1.00 89.44 86 ARG A CA 1
ATOM 626 C C . ARG A 1 86 ? 3.288 -6.906 -7.478 1.00 89.44 86 ARG A C 1
ATOM 628 O O . ARG A 1 86 ? 2.910 -5.750 -7.646 1.00 89.44 86 ARG A O 1
ATOM 635 N N . THR A 1 87 ? 4.525 -7.211 -7.108 1.00 89.19 87 THR A N 1
ATOM 636 C CA . THR A 1 87 ? 5.530 -6.218 -6.706 1.00 89.19 87 THR A CA 1
ATOM 637 C C . THR A 1 87 ? 6.813 -6.385 -7.517 1.00 89.19 87 THR A C 1
ATOM 639 O O . THR A 1 87 ? 7.316 -7.496 -7.659 1.00 89.19 87 THR A O 1
ATOM 642 N N . TYR A 1 88 ? 7.361 -5.279 -8.020 1.00 90.00 88 TYR A N 1
ATOM 643 C CA . TYR A 1 88 ? 8.674 -5.219 -8.663 1.00 90.00 88 TYR A CA 1
ATOM 644 C C . TYR A 1 88 ? 9.516 -4.139 -7.993 1.00 90.00 88 TYR A C 1
ATOM 646 O O . TYR A 1 88 ? 9.119 -2.974 -7.950 1.00 90.00 88 TYR A O 1
ATOM 654 N N . LEU A 1 89 ? 10.673 -4.536 -7.476 1.00 89.12 89 LEU A N 1
ATOM 655 C CA . LEU A 1 89 ? 11.689 -3.638 -6.940 1.00 89.12 89 LEU A CA 1
ATOM 656 C C . LEU A 1 89 ? 12.858 -3.601 -7.925 1.00 89.12 89 LEU A C 1
ATOM 658 O O . LEU A 1 89 ? 13.308 -4.653 -8.375 1.00 89.12 89 LEU A O 1
ATOM 662 N N . CYS A 1 90 ? 13.366 -2.426 -8.278 1.00 88.44 90 CYS A N 1
ATOM 663 C CA . CYS A 1 90 ? 14.446 -2.309 -9.256 1.00 88.44 90 CYS A CA 1
ATOM 664 C C . CYS A 1 90 ? 15.289 -1.053 -9.035 1.00 88.44 90 CYS A C 1
ATOM 666 O O . CYS A 1 90 ? 14.815 -0.056 -8.507 1.00 88.44 90 CYS A O 1
ATOM 668 N N . ASN A 1 91 ? 16.555 -1.099 -9.433 1.00 89.81 91 ASN A N 1
ATOM 669 C CA . ASN A 1 91 ? 17.489 0.030 -9.354 1.00 89.81 91 ASN A CA 1
ATOM 670 C C . ASN A 1 91 ? 18.516 0.018 -10.501 1.00 89.81 91 ASN A C 1
ATOM 672 O O . ASN A 1 91 ? 19.562 0.657 -10.435 1.00 89.81 91 ASN A O 1
ATOM 676 N N . ASN A 1 92 ? 18.241 -0.755 -11.552 1.00 86.06 92 ASN A N 1
ATOM 677 C CA . ASN A 1 92 ? 19.184 -1.053 -12.625 1.00 86.06 92 ASN A CA 1
ATOM 678 C C . ASN A 1 92 ? 19.158 -0.029 -13.771 1.00 86.06 92 ASN A C 1
ATOM 680 O O . ASN A 1 92 ? 20.150 0.093 -14.489 1.00 86.06 92 ASN A O 1
ATOM 684 N N . TYR A 1 93 ? 18.057 0.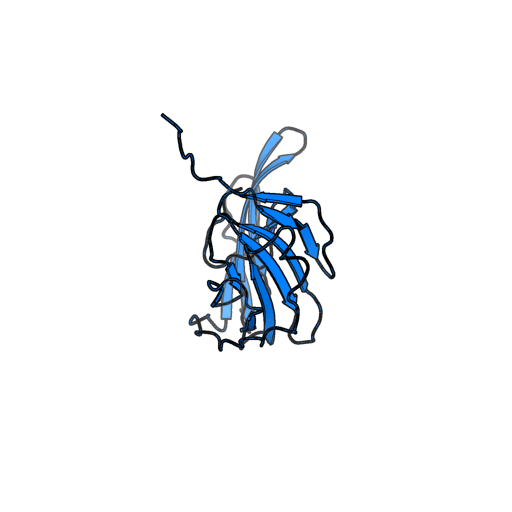704 -13.955 1.00 89.31 93 TYR A N 1
ATOM 685 C CA . TYR A 1 93 ? 17.937 1.790 -14.933 1.00 89.31 93 TYR A CA 1
ATOM 686 C C . TYR A 1 93 ? 16.783 2.742 -14.577 1.00 89.31 93 TYR A C 1
ATOM 688 O O . TYR A 1 93 ? 15.888 2.391 -13.809 1.00 89.31 93 TYR A O 1
ATOM 696 N N . ASN A 1 94 ? 16.799 3.949 -15.148 1.00 90.56 94 ASN A N 1
ATOM 697 C CA . ASN A 1 94 ? 15.752 4.950 -14.932 1.00 90.56 94 ASN A CA 1
ATOM 698 C C . ASN A 1 94 ? 14.384 4.444 -15.405 1.00 90.56 94 ASN A C 1
ATOM 700 O O . ASN A 1 94 ? 14.270 3.889 -16.494 1.00 90.56 94 ASN A O 1
ATOM 704 N N . TYR A 1 95 ? 13.349 4.696 -14.608 1.00 90.69 95 TYR A N 1
ATOM 705 C CA . TYR A 1 95 ? 11.960 4.320 -14.861 1.00 90.69 95 TYR A CA 1
ATOM 706 C C . TYR A 1 95 ? 11.737 2.804 -14.975 1.00 90.69 95 TYR A C 1
ATOM 708 O O . TYR A 1 95 ? 10.771 2.354 -15.589 1.00 90.69 95 TYR A O 1
ATOM 716 N N . CYS A 1 96 ? 12.595 1.998 -14.338 1.00 89.81 96 CYS A N 1
ATOM 717 C CA . CYS A 1 96 ? 12.476 0.538 -14.336 1.00 89.81 96 CYS A CA 1
ATOM 718 C C . CYS A 1 96 ? 11.177 0.021 -13.694 1.00 89.81 96 CYS A C 1
ATOM 720 O O . CYS A 1 96 ? 10.769 -1.104 -13.957 1.00 89.81 96 CYS A O 1
ATOM 722 N N . ASN A 1 97 ? 10.480 0.842 -12.904 1.00 91.25 97 ASN A N 1
ATOM 723 C CA . ASN A 1 97 ? 9.186 0.518 -12.302 1.00 91.25 97 ASN A CA 1
ATOM 724 C C . ASN A 1 97 ? 7.977 0.828 -13.207 1.00 91.25 97 ASN A C 1
ATOM 726 O O . ASN A 1 97 ? 6.873 1.078 -12.712 1.00 91.25 97 ASN A O 1
ATOM 730 N N . ALA A 1 98 ? 8.173 0.834 -14.528 1.00 89.12 98 ALA A N 1
ATOM 731 C CA . ALA A 1 98 ? 7.090 0.978 -15.495 1.00 89.12 98 ALA A CA 1
ATOM 732 C C . ALA A 1 98 ? 6.055 -0.144 -15.333 1.00 89.12 98 ALA A C 1
ATOM 734 O O . ALA A 1 98 ? 4.857 0.119 -15.240 1.00 89.12 98 ALA A O 1
ATOM 735 N N . ASP A 1 99 ? 6.513 -1.389 -15.239 1.00 86.50 99 ASP A N 1
ATOM 736 C CA . ASP A 1 99 ? 5.666 -2.562 -15.057 1.00 86.50 99 ASP A CA 1
ATOM 737 C C . ASP A 1 99 ? 6.467 -3.716 -14.438 1.00 86.50 99 ASP A C 1
ATOM 739 O O . ASP A 1 99 ? 7.698 -3.735 -14.450 1.00 86.50 99 ASP A O 1
ATOM 743 N N . CYS A 1 100 ? 5.756 -4.711 -13.928 1.00 83.69 100 CYS A N 1
ATOM 744 C CA . CYS A 1 100 ? 6.302 -5.984 -13.482 1.00 83.69 100 CYS A CA 1
ATOM 745 C C . CYS A 1 100 ? 6.376 -6.936 -14.691 1.00 83.69 100 CYS A C 1
ATOM 747 O O . CYS A 1 100 ? 5.544 -7.836 -14.828 1.00 83.69 100 CYS A O 1
ATOM 749 N N . HIS A 1 101 ? 7.319 -6.713 -15.619 1.00 68.06 101 HIS A N 1
ATOM 750 C CA . HIS A 1 101 ? 7.376 -7.470 -16.879 1.00 68.06 101 HIS A CA 1
ATOM 751 C C . HIS A 1 101 ? 7.443 -9.002 -16.651 1.00 68.06 101 HIS A C 1
ATOM 753 O O . HIS A 1 101 ? 8.317 -9.475 -15.925 1.00 68.06 101 HIS A O 1
ATOM 759 N N . PRO A 1 102 ? 6.590 -9.803 -17.324 1.00 51.72 102 PRO A N 1
ATOM 760 C CA . PRO A 1 102 ? 6.494 -11.256 -17.126 1.00 51.72 102 PRO A CA 1
ATOM 761 C C . PRO A 1 102 ? 7.636 -12.075 -17.756 1.00 51.72 102 PRO A C 1
ATOM 763 O O . PRO A 1 102 ? 7.624 -13.298 -17.673 1.00 51.72 102 PRO A O 1
ATOM 766 N N . GLN A 1 103 ? 8.617 -11.440 -18.413 1.00 49.06 103 GLN A N 1
ATOM 767 C CA . GLN A 1 103 ? 9.748 -12.154 -19.031 1.00 49.06 103 GLN A CA 1
ATOM 768 C C . GLN A 1 103 ? 10.768 -12.680 -18.009 1.00 49.06 103 GLN A C 1
ATOM 770 O O . GLN A 1 103 ? 11.609 -13.507 -18.351 1.00 49.06 103 GLN A O 1
ATOM 775 N N . LEU A 1 104 ? 10.690 -12.223 -16.758 1.00 53.84 104 LEU A N 1
ATOM 776 C CA . LEU A 1 104 ? 11.441 -12.785 -15.643 1.00 53.84 104 LEU A CA 1
ATOM 777 C C . LEU A 1 104 ? 10.507 -13.717 -14.862 1.00 53.84 104 LEU A C 1
ATOM 779 O O . LEU A 1 104 ? 9.357 -13.336 -14.628 1.00 53.84 104 LEU A O 1
ATOM 783 N N . PRO A 1 105 ? 10.961 -14.925 -14.475 1.00 51.50 105 PRO A N 1
ATOM 784 C CA . PRO A 1 105 ? 10.115 -15.882 -13.776 1.00 51.50 105 PRO A CA 1
ATOM 785 C C . PRO A 1 105 ? 9.514 -15.224 -12.536 1.00 51.50 105 PRO A C 1
ATOM 787 O O . PRO A 1 105 ? 10.237 -14.687 -11.695 1.00 51.50 105 PRO A O 1
ATOM 790 N N . THR A 1 106 ? 8.184 -15.237 -12.451 1.00 55.62 106 THR A N 1
ATOM 791 C CA . THR A 1 106 ? 7.482 -14.779 -11.258 1.00 55.62 106 THR A CA 1
ATOM 792 C C . THR A 1 106 ? 7.813 -15.739 -10.134 1.00 55.62 106 THR A C 1
ATOM 794 O O . THR A 1 106 ? 7.514 -16.931 -10.220 1.00 55.62 106 THR A O 1
ATOM 797 N N . VAL A 1 107 ? 8.457 -15.231 -9.089 1.00 59.69 107 VAL A N 1
ATOM 798 C CA . VAL A 1 107 ? 8.660 -16.017 -7.878 1.00 59.69 107 VAL A CA 1
ATOM 799 C C . VAL A 1 107 ? 7.389 -15.875 -7.059 1.00 59.69 107 VAL A C 1
ATOM 801 O O . VAL A 1 107 ? 7.103 -14.806 -6.518 1.00 59.69 107 VAL A O 1
ATOM 804 N N . THR A 1 108 ? 6.604 -16.945 -7.009 1.00 57.81 108 THR A N 1
ATOM 805 C CA . THR A 1 108 ? 5.508 -17.058 -6.051 1.00 57.81 108 THR A CA 1
ATOM 806 C C . THR A 1 108 ? 6.117 -17.449 -4.719 1.00 57.81 108 THR A C 1
ATOM 808 O O . THR A 1 108 ? 6.655 -18.546 -4.572 1.00 57.81 108 THR A O 1
ATOM 811 N N . SER A 1 109 ? 6.086 -16.535 -3.758 1.00 58.53 109 SER A N 1
ATOM 812 C CA . SER A 1 109 ? 6.395 -16.873 -2.376 1.00 58.53 109 SER A CA 1
ATOM 813 C C . SER A 1 109 ? 5.095 -17.189 -1.656 1.00 58.53 109 SER A C 1
ATOM 815 O O . SER A 1 109 ? 4.183 -16.360 -1.599 1.00 58.53 109 SER A O 1
ATOM 817 N N . ASP A 1 110 ? 5.014 -18.399 -1.102 1.00 47.69 110 ASP A N 1
ATOM 818 C CA . ASP A 1 110 ? 3.957 -18.717 -0.153 1.00 47.69 110 ASP A CA 1
ATOM 819 C C . ASP A 1 110 ? 4.052 -17.728 1.015 1.00 47.69 110 ASP A C 1
ATOM 821 O O . ASP A 1 110 ? 5.159 -17.457 1.505 1.00 47.69 110 ASP A O 1
ATOM 825 N N . PRO A 1 111 ? 2.926 -17.149 1.463 1.00 47.97 111 PRO A N 1
ATOM 826 C CA . PRO A 1 111 ? 2.940 -16.265 2.610 1.00 47.97 111 PRO A CA 1
ATOM 827 C C . PRO A 1 111 ? 3.567 -17.007 3.793 1.00 47.97 111 PRO A C 1
ATOM 829 O O . PRO A 1 111 ? 3.057 -18.034 4.240 1.00 47.97 111 PRO A O 1
ATOM 832 N N . ILE A 1 112 ? 4.656 -16.464 4.350 1.00 41.81 112 ILE A N 1
ATOM 833 C CA . ILE A 1 112 ? 4.980 -16.709 5.757 1.00 41.81 112 ILE A CA 1
ATOM 834 C C . ILE A 1 112 ? 3.755 -16.183 6.482 1.00 41.81 112 ILE A C 1
ATOM 836 O O . ILE A 1 112 ? 3.579 -14.974 6.519 1.00 41.81 112 ILE A O 1
ATOM 840 N N . SER A 1 113 ? 2.863 -17.062 6.926 1.00 39.12 113 SER A N 1
ATOM 841 C CA . SER A 1 113 ? 1.616 -16.677 7.576 1.00 39.12 113 SER A CA 1
ATOM 842 C C . SER A 1 113 ? 1.961 -15.805 8.791 1.00 39.12 113 SER A C 1
ATOM 844 O O . SER A 1 113 ? 2.445 -16.352 9.786 1.00 39.12 113 SER A O 1
ATOM 846 N N . PRO A 1 114 ? 1.784 -14.464 8.781 1.00 44.12 114 PRO A N 1
ATOM 847 C CA . PRO A 1 114 ? 1.615 -13.785 10.044 1.00 44.12 114 PRO A CA 1
ATOM 848 C C . PRO A 1 114 ? 0.348 -14.400 10.617 1.00 44.12 114 PRO A C 1
ATOM 850 O O . PRO A 1 114 ? -0.648 -14.518 9.903 1.00 44.12 114 PRO A O 1
ATOM 853 N N . THR A 1 115 ? 0.392 -14.836 11.871 1.00 47.19 115 THR A N 1
ATOM 854 C CA . THR A 1 115 ? -0.762 -15.370 12.599 1.00 47.19 115 THR A CA 1
ATOM 855 C C . THR A 1 115 ? -1.803 -14.259 12.743 1.00 47.19 115 THR A C 1
ATOM 857 O O . THR A 1 115 ? -1.915 -13.591 13.766 1.00 47.19 115 THR A O 1
ATOM 860 N N . ARG A 1 116 ? -2.496 -13.962 11.649 1.00 57.44 116 ARG A N 1
ATOM 861 C CA . ARG A 1 116 ? -3.494 -12.921 11.535 1.00 57.44 116 ARG A CA 1
ATOM 862 C C . ARG A 1 116 ? -4.744 -13.459 12.193 1.00 57.44 116 ARG A C 1
ATOM 864 O O . ARG A 1 116 ? -5.163 -14.579 11.907 1.00 57.44 116 ARG A O 1
ATOM 871 N N . ALA A 1 117 ? -5.325 -12.671 13.087 1.00 57.16 117 ALA A N 1
ATOM 872 C CA . ALA A 1 117 ? -6.580 -13.057 13.697 1.00 57.16 117 ALA A CA 1
ATOM 873 C C . ALA A 1 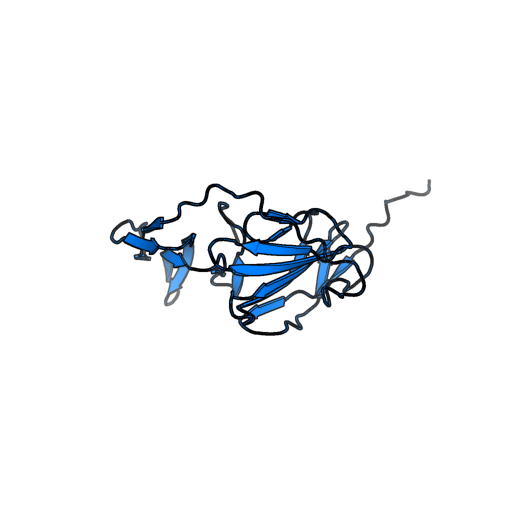117 ? -7.644 -13.186 12.592 1.00 57.16 117 ALA A C 1
ATOM 875 O O . ALA A 1 117 ? -7.825 -12.273 11.783 1.00 57.16 117 ALA A O 1
ATOM 876 N N . SER A 1 118 ? -8.313 -14.340 12.538 1.00 62.06 118 SER A N 1
ATOM 877 C CA . SER A 1 118 ? -9.402 -14.628 11.592 1.00 62.06 118 SER A CA 1
ATOM 878 C C . SER A 1 118 ? -10.589 -13.674 11.764 1.00 62.06 118 SER A C 1
ATOM 880 O O . SER A 1 118 ? -11.336 -13.426 10.813 1.00 62.06 118 SER A O 1
ATOM 882 N N . ALA A 1 119 ? -10.710 -13.103 12.963 1.00 74.25 119 ALA A N 1
ATOM 883 C CA . ALA A 1 119 ? -11.578 -11.991 13.286 1.00 74.25 119 ALA A CA 1
ATOM 884 C C . ALA A 1 119 ? -10.787 -10.900 14.018 1.00 74.25 119 ALA A C 1
ATOM 886 O O . ALA A 1 119 ? -9.996 -11.194 14.917 1.00 74.25 119 ALA A O 1
ATOM 887 N N . LEU A 1 120 ? -11.011 -9.644 13.641 1.00 83.31 120 LEU A N 1
ATOM 888 C CA . LEU A 1 120 ? -10.477 -8.475 14.338 1.00 83.31 120 LEU A CA 1
ATOM 889 C C . LEU A 1 120 ? -11.628 -7.594 14.799 1.00 83.31 120 LEU A C 1
ATOM 891 O O . LEU A 1 120 ? -12.525 -7.291 14.015 1.00 83.31 120 LEU A O 1
ATOM 895 N N . GLU A 1 121 ? -11.561 -7.158 16.052 1.00 90.38 121 GLU A N 1
ATOM 896 C CA . GLU A 1 121 ? -12.393 -6.086 16.582 1.00 90.38 121 GLU A CA 1
ATOM 897 C C . GLU A 1 121 ? -11.553 -4.806 16.652 1.00 90.38 121 GLU A C 1
ATOM 899 O O . GLU A 1 121 ? -10.520 -4.757 17.322 1.00 90.38 121 GLU A O 1
ATOM 904 N N . CYS A 1 122 ? -11.971 -3.779 15.918 1.00 91.56 122 CYS A N 1
ATOM 905 C CA . CYS A 1 122 ? -11.281 -2.497 15.811 1.00 91.56 122 CYS A CA 1
ATOM 906 C C . CYS A 1 122 ? -12.179 -1.378 16.330 1.00 91.56 122 CYS A C 1
ATOM 908 O O . CYS A 1 122 ? -13.397 -1.461 16.208 1.00 91.56 122 CYS A O 1
ATOM 910 N N . PHE A 1 123 ? -11.601 -0.284 16.828 1.00 94.81 123 PHE A N 1
ATOM 911 C CA . PHE A 1 123 ? -12.383 0.928 17.078 1.00 94.81 123 PHE A CA 1
ATOM 912 C C . PHE A 1 123 ? -12.896 1.531 15.763 1.00 94.81 123 PHE A C 1
ATOM 914 O O . PHE A 1 123 ? -12.191 1.537 14.754 1.00 94.81 123 PHE A O 1
ATOM 921 N N . ASN A 1 124 ? -14.114 2.065 15.797 1.00 93.44 124 ASN A N 1
ATOM 922 C CA . ASN A 1 124 ? -14.785 2.704 14.673 1.00 93.44 124 ASN A CA 1
ATOM 923 C C . ASN A 1 124 ? -15.300 4.084 15.086 1.00 93.44 124 ASN A C 1
ATOM 925 O O . ASN A 1 124 ? -16.321 4.206 15.764 1.00 93.44 124 ASN A O 1
ATOM 929 N N . CYS A 1 125 ? -14.583 5.138 14.722 1.00 92.38 125 CYS A N 1
ATOM 930 C CA . CYS A 1 125 ? -14.953 6.484 15.122 1.00 92.38 125 CYS A CA 1
ATOM 931 C C . CYS A 1 125 ? -14.330 7.555 14.232 1.00 92.38 125 CYS A C 1
ATOM 933 O O . CYS A 1 125 ? -13.257 7.386 13.660 1.00 92.38 125 CYS A O 1
ATOM 935 N N . ASN A 1 126 ? -15.019 8.690 14.172 1.00 90.56 126 ASN A N 1
ATOM 936 C CA . ASN A 1 126 ? -14.580 9.906 13.509 1.00 90.56 126 ASN A CA 1
ATOM 937 C C . ASN A 1 126 ? -14.837 11.064 14.485 1.00 90.56 126 ASN A C 1
ATOM 939 O O . ASN A 1 126 ? -15.989 11.331 14.826 1.00 90.56 126 ASN A O 1
ATOM 943 N N . SER A 1 127 ? -13.772 11.666 15.016 1.00 90.31 127 SER A N 1
ATOM 944 C CA . SER A 1 127 ? -13.845 12.595 16.151 1.00 90.31 127 SER A CA 1
ATOM 945 C C . SER A 1 127 ? -12.900 13.779 15.987 1.00 90.31 127 SER A C 1
ATOM 947 O O . SER A 1 127 ? -11.798 13.645 15.454 1.00 90.31 127 SER A O 1
ATOM 949 N N . PHE A 1 128 ? -13.322 14.934 16.501 1.00 87.69 128 PHE A N 1
ATOM 950 C CA . PHE A 1 128 ? -12.523 16.152 16.573 1.00 87.69 128 PHE A CA 1
ATOM 951 C C . PHE A 1 128 ? -12.092 16.433 18.017 1.00 87.69 128 PHE A C 1
ATOM 953 O O . PHE A 1 128 ? -12.860 16.256 18.961 1.00 87.69 128 PHE A O 1
ATOM 960 N N . GLY A 1 129 ? -10.865 16.916 18.191 1.00 84.00 129 GLY A N 1
ATOM 961 C CA . GLY A 1 129 ? -10.318 17.384 19.466 1.00 84.00 129 GLY A CA 1
ATOM 962 C C . GLY A 1 129 ? -9.731 16.282 20.350 1.00 84.00 129 GLY A C 1
ATOM 963 O O . GLY A 1 129 ? -8.596 16.424 20.799 1.00 84.00 129 GLY A O 1
ATOM 964 N N . MET A 1 130 ? -10.451 15.179 20.564 1.00 85.31 130 MET A N 1
ATOM 965 C CA . MET A 1 130 ? -10.004 14.072 21.420 1.00 85.31 130 MET A CA 1
ATOM 966 C C . MET A 1 130 ? -10.022 12.721 20.708 1.00 85.31 130 MET A C 1
ATOM 968 O O . MET A 1 130 ? -10.867 12.472 19.840 1.00 85.31 130 MET A O 1
ATOM 972 N N . ASP A 1 131 ? -9.088 11.855 21.115 1.00 88.88 131 ASP A N 1
ATOM 973 C CA . ASP A 1 131 ? -9.037 10.470 20.660 1.00 88.88 131 ASP A CA 1
ATOM 974 C C . ASP A 1 131 ? -10.332 9.731 21.034 1.00 88.88 131 ASP A C 1
ATOM 976 O O . ASP A 1 131 ? -10.962 10.015 22.056 1.00 88.88 131 ASP A O 1
ATOM 980 N N . CYS A 1 132 ? -10.745 8.797 20.185 1.00 85.94 132 CYS A N 1
ATOM 981 C CA . CYS A 1 132 ? -12.048 8.158 20.253 1.00 85.94 132 CYS A CA 1
ATOM 982 C C . CYS A 1 132 ? -11.945 6.637 20.435 1.00 85.94 132 CYS A C 1
ATOM 984 O O . CYS A 1 132 ? -11.119 5.964 19.816 1.00 85.94 132 CYS A O 1
ATOM 986 N N . TYR A 1 133 ? -12.807 6.107 21.308 1.00 88.00 133 TYR A N 1
ATOM 987 C CA . TYR A 1 133 ? -12.870 4.691 21.709 1.00 88.00 133 TYR A CA 1
ATOM 988 C C . TYR A 1 133 ? -14.319 4.177 21.786 1.00 88.00 133 TYR A C 1
ATOM 990 O O . TYR A 1 133 ? -14.593 3.190 22.457 1.00 88.00 133 TYR A O 1
ATOM 998 N N . SER A 1 134 ? -15.265 4.895 21.175 1.00 74.06 134 SER A N 1
ATOM 999 C CA . SER A 1 134 ? -16.700 4.721 21.418 1.00 74.06 134 SER A CA 1
ATOM 1000 C C . SER A 1 134 ? -17.263 3.427 20.836 1.00 74.06 134 SER A C 1
ATOM 1002 O O . SER A 1 134 ? -17.776 2.602 21.584 1.00 74.06 134 SER A O 1
ATOM 1004 N N . ASN A 1 135 ? -17.178 3.257 19.515 1.00 85.00 135 ASN A N 1
ATOM 1005 C CA . ASN A 1 135 ? -17.735 2.095 18.830 1.00 85.00 135 ASN A CA 1
ATOM 1006 C C . ASN A 1 135 ? -16.631 1.142 18.399 1.00 85.00 135 ASN A C 1
ATOM 1008 O O . ASN A 1 135 ? -15.489 1.553 18.170 1.00 85.00 135 ASN A O 1
ATOM 1012 N N . THR A 1 136 ? -17.011 -0.114 18.211 1.00 91.31 136 THR A N 1
ATOM 1013 C CA . THR A 1 136 ? -16.182 -1.114 17.555 1.00 91.31 136 THR A CA 1
ATOM 1014 C C . THR A 1 136 ? -16.821 -1.576 16.251 1.00 91.31 136 THR A C 1
ATOM 1016 O O . THR A 1 136 ? -18.017 -1.409 16.004 1.00 91.31 136 THR A O 1
ATOM 1019 N N . CYS A 1 137 ? -15.990 -2.094 15.363 1.00 87.50 137 CYS A N 1
ATOM 1020 C CA . CYS A 1 137 ? -16.385 -2.820 14.173 1.00 87.50 137 CYS A CA 1
ATOM 1021 C C . CYS A 1 137 ? -15.644 -4.155 14.174 1.00 87.50 137 CYS A C 1
ATOM 1023 O O . CYS A 1 137 ? -14.509 -4.245 14.647 1.00 87.50 137 CYS A O 1
ATOM 1025 N N . THR A 1 138 ? -16.288 -5.187 13.639 1.00 87.38 138 THR A N 1
ATOM 1026 C CA . THR A 1 138 ? -15.699 -6.520 13.532 1.00 87.38 138 THR A CA 1
ATOM 1027 C C . THR A 1 138 ? -15.522 -6.865 12.065 1.00 87.38 138 THR A C 1
ATOM 1029 O O . THR A 1 138 ? -16.486 -6.805 11.302 1.00 87.38 138 THR A O 1
ATOM 1032 N N . ILE A 1 139 ? -14.309 -7.252 11.672 1.00 78.50 139 ILE A N 1
ATOM 1033 C CA . ILE A 1 139 ? -14.074 -7.897 10.380 1.00 78.50 139 ILE A CA 1
ATOM 1034 C C . ILE A 1 139 ? -13.905 -9.386 10.628 1.00 78.50 139 ILE A C 1
ATOM 1036 O O . ILE A 1 139 ? -12.947 -9.804 11.276 1.00 78.50 139 ILE A O 1
ATOM 1040 N N . ASN A 1 140 ? -14.827 -10.165 10.072 1.00 67.94 140 ASN A N 1
ATOM 1041 C CA . ASN A 1 140 ? -14.743 -11.615 9.995 1.00 67.94 140 ASN A CA 1
ATOM 1042 C C . ASN A 1 140 ? -14.220 -11.958 8.593 1.00 67.94 140 ASN A C 1
ATOM 1044 O O . ASN A 1 140 ? -14.757 -11.423 7.626 1.00 67.94 140 ASN A O 1
ATOM 1048 N N . ASN A 1 141 ? -13.208 -12.828 8.490 1.00 65.19 141 ASN A N 1
ATOM 1049 C CA . ASN A 1 141 ? -12.496 -13.220 7.251 1.00 65.19 141 ASN A CA 1
ATOM 1050 C C . ASN A 1 141 ? -11.260 -12.376 6.891 1.00 65.19 141 ASN A C 1
ATOM 1052 O O . ASN A 1 141 ? -10.887 -12.265 5.726 1.00 65.19 141 ASN A O 1
ATOM 1056 N N . GLY A 1 142 ? -10.575 -11.839 7.903 1.00 64.88 142 GLY A N 1
ATOM 1057 C CA . GLY A 1 142 ? -9.342 -11.078 7.709 1.00 64.88 142 GLY A CA 1
ATOM 1058 C C . GLY A 1 142 ? -9.589 -9.632 7.268 1.00 64.88 142 GLY A C 1
ATOM 1059 O O . GLY A 1 142 ? -10.460 -9.331 6.465 1.00 64.88 142 GLY A O 1
ATOM 1060 N N . GLY A 1 143 ? -8.817 -8.710 7.840 1.00 76.50 143 GLY A N 1
ATOM 1061 C CA . GLY A 1 143 ? -8.944 -7.270 7.616 1.00 76.50 143 GLY A CA 1
ATOM 1062 C C . GLY A 1 143 ? -7.983 -6.488 8.504 1.00 76.50 143 GLY A C 1
ATOM 1063 O O . GLY A 1 143 ? -7.115 -7.079 9.153 1.00 76.50 143 GLY A O 1
ATOM 1064 N N . TYR A 1 144 ? -8.072 -5.166 8.514 1.00 81.38 144 TYR A N 1
ATOM 1065 C CA . TYR A 1 144 ? -7.132 -4.306 9.228 1.00 81.38 144 TYR A CA 1
ATOM 1066 C C . TYR A 1 144 ? -7.874 -3.275 10.072 1.00 81.38 144 TYR A C 1
ATOM 1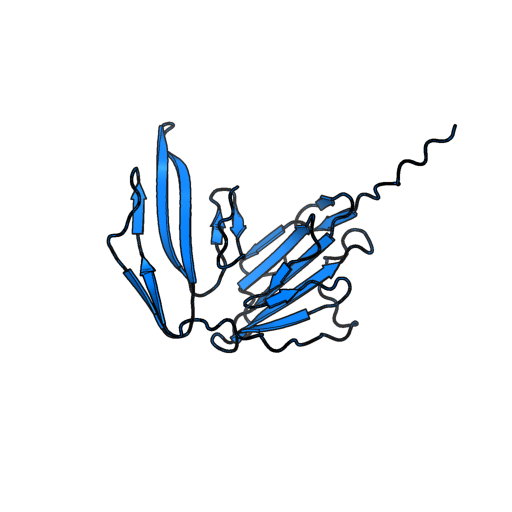068 O O . TYR A 1 144 ? -8.881 -2.705 9.649 1.00 81.38 144 TYR A O 1
ATOM 1076 N N . CYS A 1 145 ? -7.322 -2.995 11.250 1.00 87.81 145 CYS A N 1
ATOM 1077 C CA . CYS A 1 145 ? -7.693 -1.816 12.012 1.00 87.81 145 CYS A CA 1
ATOM 1078 C C . CYS A 1 145 ? -6.923 -0.621 11.459 1.00 87.81 145 CYS A C 1
ATOM 1080 O O . CYS A 1 145 ? -5.692 -0.590 11.494 1.00 87.81 145 CYS A O 1
ATOM 1082 N N . PHE A 1 146 ? -7.650 0.361 10.949 1.00 89.19 146 PHE A N 1
ATOM 1083 C CA . PHE A 1 146 ? -7.090 1.621 10.503 1.00 89.19 146 PHE A CA 1
ATOM 1084 C C . PHE A 1 146 ? -7.094 2.637 11.637 1.00 89.19 146 PHE A C 1
ATOM 1086 O O . PHE A 1 146 ? -8.093 2.785 12.340 1.00 89.19 146 PHE A O 1
ATOM 1093 N N . PHE A 1 147 ? -5.992 3.370 11.761 1.00 91.31 147 PHE A N 1
ATOM 1094 C CA . PHE A 1 147 ? -5.878 4.544 12.612 1.00 91.31 147 PHE A CA 1
ATOM 1095 C C . PHE A 1 147 ? -5.258 5.684 11.811 1.00 91.31 147 PHE A C 1
ATOM 1097 O O . PHE A 1 147 ? -4.183 5.535 11.228 1.00 91.31 147 PHE A O 1
ATOM 1104 N N . GLN A 1 148 ? -5.920 6.834 11.830 1.00 90.06 148 GLN A N 1
ATOM 1105 C CA . GLN A 1 148 ? -5.411 8.082 11.293 1.00 90.06 148 GLN A CA 1
ATOM 1106 C C . GLN A 1 148 ? -5.613 9.199 12.301 1.00 90.06 148 GLN A C 1
ATOM 1108 O O . GLN A 1 148 ? -6.708 9.421 12.816 1.00 90.06 148 GLN A O 1
ATOM 1113 N N . PHE A 1 149 ? -4.526 9.925 12.520 1.00 90.31 149 PHE A N 1
ATOM 1114 C CA . PHE A 1 149 ? -4.480 11.157 13.279 1.00 90.31 149 PHE A CA 1
ATOM 1115 C C . PHE A 1 149 ? -4.008 12.265 12.344 1.00 90.31 149 PHE A C 1
ATOM 1117 O O . PHE A 1 149 ? -3.000 12.107 11.654 1.00 90.31 149 PHE A O 1
ATOM 1124 N N . SER A 1 150 ? -4.750 13.365 12.289 1.00 88.00 150 SER A N 1
ATOM 1125 C CA . SER A 1 150 ? -4.427 14.494 11.423 1.00 88.00 150 SER A CA 1
ATOM 1126 C C . SER A 1 150 ? -4.750 15.824 12.092 1.00 88.00 150 SER A C 1
ATOM 1128 O O . SER A 1 150 ? -5.640 15.909 12.936 1.00 88.00 150 SER A O 1
ATOM 1130 N N . ASN A 1 151 ? -4.010 16.866 11.720 1.00 87.62 151 ASN A N 1
ATOM 1131 C CA . ASN A 1 151 ? -4.353 18.242 12.052 1.00 87.62 151 ASN A CA 1
ATOM 1132 C C . ASN A 1 151 ? -5.016 18.863 10.819 1.00 87.62 151 ASN A C 1
ATOM 1134 O O . ASN A 1 151 ? -4.361 19.038 9.793 1.00 87.62 151 ASN A O 1
ATOM 1138 N N . ILE A 1 152 ? -6.316 19.131 10.897 1.00 84.19 152 ILE A N 1
ATOM 1139 C CA . ILE A 1 152 ? -7.114 19.637 9.781 1.00 84.19 152 ILE A CA 1
ATOM 1140 C C . ILE A 1 152 ? -7.579 21.060 10.057 1.00 84.19 152 ILE A C 1
ATOM 1142 O O . ILE A 1 152 ? -8.042 21.376 11.150 1.00 84.19 152 ILE A O 1
ATOM 1146 N N . SER A 1 153 ? -7.463 21.928 9.054 1.00 83.00 153 SER A N 1
ATOM 1147 C CA . SER A 1 153 ? -7.958 23.298 9.143 1.00 83.00 153 SER A CA 1
ATOM 1148 C C . SER A 1 153 ? -9.390 23.360 8.624 1.00 83.00 153 SER A C 1
ATOM 1150 O O . SER A 1 153 ? -9.642 23.079 7.453 1.00 83.00 153 SER A O 1
ATOM 1152 N N . VAL A 1 154 ? -10.332 23.727 9.489 1.00 78.69 154 VAL A N 1
ATOM 1153 C CA . VAL A 1 154 ? -11.734 23.958 9.132 1.00 78.69 154 VAL A CA 1
ATOM 1154 C C . VAL A 1 154 ? -12.015 25.436 9.360 1.00 78.69 154 VAL A C 1
ATOM 1156 O O . VAL A 1 154 ? -11.885 25.933 10.475 1.00 78.69 154 VAL A O 1
ATOM 1159 N N . ASN A 1 155 ? -12.352 26.165 8.293 1.00 83.62 155 ASN A N 1
ATOM 1160 C CA . ASN A 1 155 ? -12.577 27.618 8.334 1.00 83.62 155 ASN A CA 1
ATOM 1161 C C . ASN A 1 155 ? -11.403 28.417 8.943 1.00 83.62 155 ASN A C 1
ATOM 1163 O O . ASN A 1 155 ? -11.612 29.416 9.626 1.00 83.62 155 ASN A O 1
ATOM 1167 N N . GLY A 1 156 ? -10.163 27.968 8.715 1.00 81.25 156 GLY A N 1
ATOM 1168 C CA . GLY A 1 156 ? -8.950 28.616 9.226 1.00 81.25 156 GLY A CA 1
ATOM 1169 C C . GLY A 1 156 ? -8.596 28.272 10.677 1.00 81.25 156 GLY A C 1
ATOM 1170 O O . GLY A 1 156 ? -7.568 28.732 11.169 1.00 81.25 156 GLY A O 1
ATOM 1171 N N . ILE A 1 157 ? -9.398 27.448 11.355 1.00 83.94 157 ILE A N 1
ATOM 1172 C CA . ILE A 1 157 ? -9.113 26.953 12.704 1.00 83.94 157 ILE A CA 1
ATOM 1173 C C . ILE A 1 157 ? -8.564 25.534 12.594 1.00 83.94 157 ILE A C 1
ATOM 1175 O O . ILE A 1 157 ? -9.152 24.673 11.942 1.00 83.94 157 ILE A O 1
ATOM 1179 N N . ASN A 1 158 ? -7.418 25.294 13.226 1.00 86.94 158 ASN A N 1
ATOM 1180 C CA . ASN A 1 158 ? -6.785 23.982 13.249 1.00 86.94 158 ASN A CA 1
ATOM 1181 C C . ASN A 1 158 ? -7.449 23.092 14.299 1.00 86.94 158 ASN A C 1
ATOM 1183 O O . ASN A 1 158 ? -7.548 23.462 15.470 1.00 86.94 158 ASN A O 1
ATOM 1187 N N . HIS A 1 159 ? -7.861 21.904 13.879 1.00 86.12 159 HIS A N 1
ATOM 1188 C CA . HIS A 1 159 ? -8.456 20.893 14.728 1.00 86.12 159 HIS A CA 1
ATOM 1189 C C . HIS A 1 159 ? -7.695 19.580 14.611 1.00 86.12 159 HIS A C 1
ATOM 1191 O O . HIS A 1 159 ? -7.366 19.121 13.519 1.00 86.12 159 HIS A O 1
ATOM 1197 N N . LEU A 1 160 ? -7.493 18.924 15.751 1.00 90.69 160 LEU A N 1
ATOM 1198 C CA . LEU A 1 160 ? -7.082 17.528 15.760 1.00 90.69 160 LEU A CA 1
ATOM 1199 C C . LEU A 1 160 ? -8.255 16.654 15.329 1.00 90.69 160 LEU A C 1
ATOM 1201 O O . LEU A 1 160 ? -9.370 16.831 15.818 1.00 90.69 160 LEU A O 1
ATOM 1205 N N . HIS A 1 161 ? -7.990 15.707 14.442 1.00 90.94 161 HIS A N 1
ATOM 1206 C CA . HIS A 1 161 ? -8.976 14.795 13.890 1.00 90.94 161 HIS A CA 1
ATOM 1207 C C . HIS A 1 161 ? -8.482 13.359 13.965 1.00 90.94 161 HIS A C 1
ATOM 1209 O O . HIS A 1 161 ? -7.359 13.049 13.557 1.00 90.94 161 HIS A O 1
ATOM 1215 N N . TYR A 1 162 ? -9.339 12.501 14.506 1.00 92.06 162 TYR A N 1
ATOM 1216 C CA . TYR A 1 162 ? -9.097 11.081 14.699 1.00 92.06 162 TYR A CA 1
ATOM 1217 C C . TYR A 1 162 ? -10.096 10.295 13.864 1.00 92.06 162 TYR A C 1
ATOM 1219 O O . TYR A 1 162 ? -11.308 10.490 13.982 1.00 92.06 162 TYR A O 1
ATOM 1227 N N . ASN A 1 163 ? -9.579 9.385 13.048 1.00 91.00 163 ASN A N 1
ATOM 1228 C CA . ASN A 1 163 ? -10.363 8.452 12.258 1.00 91.00 163 ASN A CA 1
ATOM 1229 C C . ASN A 1 163 ? -9.867 7.029 12.529 1.00 91.00 163 ASN A C 1
ATOM 1231 O O . ASN A 1 163 ? -8.699 6.712 12.295 1.00 91.00 163 ASN A O 1
ATOM 1235 N N . LYS A 1 164 ? -10.757 6.180 13.039 1.00 93.31 164 LYS A N 1
ATOM 1236 C CA . LYS A 1 164 ? -10.525 4.755 13.269 1.00 93.31 164 LYS A CA 1
ATOM 1237 C C . LYS A 1 164 ? -11.613 3.975 12.558 1.00 93.31 164 LYS A C 1
ATOM 1239 O O . LYS A 1 164 ? -12.777 4.348 12.660 1.00 93.31 164 LYS A O 1
ATOM 1244 N N . GLN A 1 165 ? -11.252 2.915 11.848 1.00 91.50 165 GLN A N 1
ATOM 1245 C CA . GLN A 1 165 ? -12.230 2.083 11.147 1.00 91.50 165 GLN A CA 1
ATOM 1246 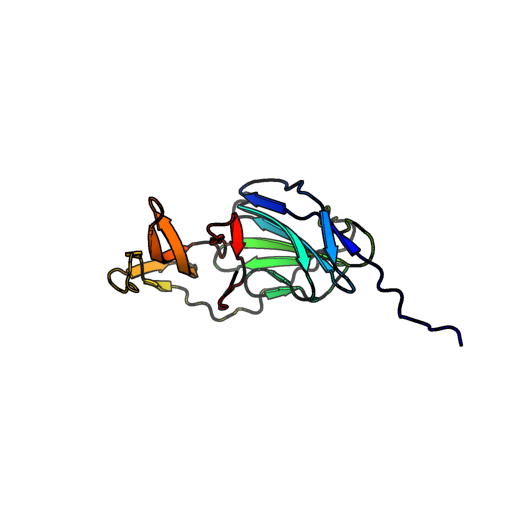C C . GLN A 1 165 ? -11.669 0.698 10.829 1.00 91.50 165 GLN A C 1
ATOM 1248 O O . GLN A 1 165 ? -10.464 0.451 10.888 1.00 91.50 165 GLN A O 1
ATOM 1253 N N . CYS A 1 166 ? -12.570 -0.183 10.428 1.00 88.88 166 CYS A N 1
ATOM 1254 C CA . CYS A 1 166 ? -12.272 -1.467 9.821 1.00 88.88 166 CYS A CA 1
ATOM 1255 C C . CYS A 1 166 ? -12.046 -1.273 8.318 1.00 88.88 166 CYS A C 1
ATOM 1257 O O . CYS A 1 166 ? -12.905 -0.703 7.649 1.00 88.88 166 CYS A O 1
ATOM 1259 N N . ILE A 1 167 ? -10.919 -1.747 7.785 1.00 83.94 167 ILE A N 1
ATOM 1260 C CA . ILE A 1 167 ? -10.661 -1.782 6.338 1.00 83.94 167 ILE A CA 1
ATOM 1261 C C . ILE A 1 167 ? -10.345 -3.209 5.886 1.00 83.94 167 ILE A C 1
ATOM 1263 O O . ILE A 1 167 ? -9.625 -3.943 6.559 1.00 83.94 167 ILE A O 1
ATOM 1267 N N . GLU A 1 168 ? -10.876 -3.612 4.737 1.00 75.19 168 GLU A N 1
ATOM 1268 C CA . GLU A 1 168 ? -10.676 -4.964 4.184 1.00 75.19 168 GLU A CA 1
ATOM 1269 C C . GLU A 1 168 ? -9.273 -5.138 3.586 1.00 75.19 168 GLU A C 1
ATOM 1271 O O . GLU A 1 168 ? -8.673 -6.209 3.639 1.00 75.19 168 GLU A O 1
ATOM 1276 N N . VAL A 1 169 ? -8.713 -4.045 3.069 1.00 71.81 169 VAL A N 1
ATOM 1277 C CA . VAL A 1 169 ? -7.412 -3.980 2.396 1.00 71.81 169 VAL A CA 1
ATOM 1278 C C . VAL A 1 169 ? -6.478 -3.063 3.180 1.00 71.81 169 VAL A C 1
ATOM 1280 O O . VAL A 1 169 ? -6.958 -2.080 3.742 1.00 71.81 169 VAL A O 1
ATOM 1283 N N . PRO A 1 170 ? -5.152 -3.298 3.211 1.00 73.44 170 PRO A N 1
ATOM 1284 C CA . PRO A 1 170 ? -4.215 -2.399 3.871 1.00 73.44 170 PRO A CA 1
ATOM 1285 C C . PRO A 1 170 ? -3.951 -1.228 2.936 1.00 73.44 170 PRO A C 1
ATOM 1287 O O . PRO A 1 170 ? -2.885 -1.103 2.348 1.00 73.44 170 PRO A O 1
ATOM 1290 N N . PHE A 1 171 ? -4.971 -0.423 2.698 1.00 75.12 171 PHE A N 1
ATOM 1291 C CA . PHE A 1 171 ? -4.880 0.726 1.830 1.00 75.12 171 PHE A CA 1
ATOM 1292 C C . PHE A 1 171 ? -5.618 1.872 2.494 1.00 75.12 171 PHE A C 1
ATOM 1294 O O . PHE A 1 171 ? -6.828 1.822 2.705 1.00 75.12 171 PHE A O 1
ATOM 1301 N N . ALA A 1 172 ? -4.877 2.931 2.780 1.00 76.81 172 ALA A N 1
ATOM 1302 C CA . ALA A 1 172 ? -5.438 4.189 3.226 1.00 76.81 172 ALA A CA 1
ATOM 1303 C C . ALA A 1 172 ? -4.797 5.354 2.482 1.00 76.81 172 ALA A C 1
ATOM 1305 O O . ALA A 1 172 ? -3.665 5.252 2.010 1.00 76.81 172 ALA A O 1
ATOM 1306 N N . LYS A 1 173 ? -5.521 6.471 2.401 1.00 71.94 173 LYS A N 1
ATOM 1307 C CA . LYS A 1 173 ? -5.000 7.747 1.907 1.00 71.94 173 LYS A CA 1
ATOM 1308 C C . LYS A 1 173 ? -4.798 8.702 3.079 1.00 71.94 173 LYS A C 1
ATOM 1310 O O . LYS A 1 173 ? -5.677 8.853 3.928 1.00 71.94 173 LYS A O 1
ATOM 1315 N N . THR A 1 174 ? -3.644 9.358 3.125 1.00 70.38 174 THR A N 1
ATOM 1316 C CA . THR A 1 174 ? -3.456 10.534 3.974 1.00 70.38 174 THR A CA 1
ATOM 1317 C C . THR A 1 174 ? -4.296 11.693 3.424 1.00 70.38 174 THR A C 1
ATOM 1319 O O . THR A 1 174 ? -4.662 11.668 2.244 1.00 70.38 174 THR A O 1
ATOM 1322 N N . PRO A 1 175 ? -4.584 12.736 4.224 1.00 67.31 175 PRO A N 1
ATOM 1323 C CA . PRO A 1 175 ? -5.310 13.913 3.737 1.00 67.31 175 PRO A CA 1
ATOM 1324 C C . PRO A 1 175 ? -4.628 14.578 2.531 1.00 67.31 175 PRO A C 1
ATOM 1326 O O . PRO A 1 175 ? -5.292 15.124 1.658 1.00 67.31 175 PRO A O 1
ATOM 1329 N N . ASN A 1 176 ? -3.302 14.443 2.438 1.00 65.94 176 ASN A N 1
ATOM 1330 C CA . ASN A 1 176 ? -2.477 14.977 1.352 1.00 65.94 176 ASN A CA 1
ATOM 1331 C C . ASN A 1 176 ? -2.475 14.062 0.107 1.00 65.94 176 ASN A C 1
ATOM 1333 O O . ASN A 1 176 ? -1.703 14.284 -0.819 1.00 65.94 176 ASN A O 1
ATOM 1337 N N . GLY A 1 177 ? -3.288 13.000 0.100 1.00 63.62 177 GLY A N 1
ATOM 1338 C CA . GLY A 1 177 ? -3.440 12.069 -1.019 1.00 63.62 177 GLY A CA 1
ATOM 1339 C C . GLY A 1 177 ? -2.404 10.944 -1.087 1.00 63.62 177 GLY A C 1
ATOM 1340 O O . GLY A 1 177 ? -2.514 10.086 -1.961 1.00 63.62 177 GLY A O 1
ATOM 1341 N N . ASN A 1 178 ? -1.433 10.890 -0.168 1.00 64.19 178 ASN A N 1
ATOM 1342 C CA . ASN A 1 178 ? -0.423 9.830 -0.161 1.00 64.19 178 ASN A CA 1
ATOM 1343 C C . ASN A 1 178 ? -1.038 8.511 0.299 1.00 64.19 178 ASN A C 1
ATOM 1345 O O . ASN A 1 178 ? -1.743 8.483 1.306 1.00 64.19 178 ASN A O 1
ATOM 1349 N N . SER A 1 179 ? -0.709 7.398 -0.352 1.00 65.88 179 SER A N 1
ATOM 1350 C CA . SER A 1 179 ? -1.127 6.099 0.172 1.00 65.88 179 SER A CA 1
ATOM 1351 C C . SER A 1 179 ? -0.227 5.576 1.275 1.00 65.88 179 SER A C 1
ATOM 1353 O O . SER A 1 179 ? 0.987 5.811 1.317 1.00 65.88 179 SER A O 1
ATOM 1355 N N . VAL A 1 180 ? -0.864 4.813 2.151 1.00 70.75 180 VAL A N 1
ATOM 1356 C CA . VAL A 1 180 ? -0.243 3.999 3.182 1.00 70.75 180 VAL A CA 1
ATOM 1357 C C . VAL A 1 180 ? -0.718 2.570 2.959 1.00 70.75 180 VAL A C 1
ATOM 1359 O O . VAL A 1 180 ? -1.919 2.305 3.017 1.00 70.75 180 VAL A O 1
ATOM 1362 N N . THR A 1 181 ? 0.231 1.682 2.665 1.00 68.56 181 THR A N 1
ATOM 1363 C CA . THR A 1 181 ? -0.004 0.238 2.507 1.00 68.56 181 THR A CA 1
ATOM 1364 C C . THR A 1 181 ? 0.769 -0.618 3.512 1.00 68.56 181 THR A C 1
ATOM 1366 O O . THR A 1 181 ? 0.601 -1.835 3.561 1.00 68.56 181 THR A O 1
ATOM 1369 N N . GLU A 1 182 ? 1.598 0.016 4.347 1.00 67.19 182 GLU A N 1
ATOM 1370 C CA . GLU A 1 182 ? 2.316 -0.634 5.442 1.00 67.19 182 GLU A CA 1
ATOM 1371 C C . GLU A 1 182 ? 1.351 -1.051 6.558 1.00 67.19 182 GLU A C 1
ATOM 1373 O O . GLU A 1 182 ? 0.474 -0.290 6.964 1.00 67.19 182 GLU A O 1
ATOM 1378 N N . ILE A 1 183 ? 1.545 -2.261 7.080 1.00 72.56 183 ILE A N 1
ATOM 1379 C CA . ILE A 1 183 ? 0.736 -2.839 8.158 1.00 72.56 183 ILE A CA 1
ATOM 1380 C C . ILE A 1 183 ? 1.557 -2.884 9.447 1.00 72.56 183 ILE A C 1
ATOM 1382 O O . ILE A 1 183 ? 2.780 -3.007 9.398 1.00 72.56 183 ILE A O 1
ATOM 1386 N N . ASN A 1 184 ? 0.899 -2.794 10.607 1.00 69.94 184 ASN A N 1
ATOM 1387 C CA . ASN A 1 184 ? 1.544 -2.811 11.933 1.00 69.94 184 ASN A CA 1
ATOM 1388 C C . ASN A 1 184 ? 2.621 -1.726 12.142 1.00 69.94 184 ASN A C 1
ATOM 1390 O O . ASN A 1 184 ? 3.504 -1.879 12.985 1.00 69.94 184 ASN A O 1
ATOM 1394 N N . LYS A 1 185 ? 2.557 -0.625 11.388 1.00 69.69 185 LYS A N 1
ATOM 1395 C CA . LYS A 1 185 ? 3.494 0.495 11.492 1.00 69.69 185 LYS A CA 1
ATOM 1396 C C . LYS A 1 185 ? 2.745 1.819 11.446 1.00 69.69 185 LYS A C 1
ATOM 1398 O O . LYS A 1 185 ? 1.794 1.982 10.688 1.00 69.69 185 LYS A O 1
ATOM 1403 N N . CYS A 1 186 ? 3.193 2.767 12.265 1.00 75.00 186 CYS A N 1
ATOM 1404 C CA . CYS A 1 186 ? 2.729 4.144 12.198 1.00 75.00 186 CYS A CA 1
ATOM 1405 C C . CYS A 1 186 ? 3.585 4.898 11.176 1.00 75.00 186 CYS A C 1
ATOM 1407 O O . CYS A 1 186 ? 4.807 4.973 11.322 1.00 75.00 186 CYS A O 1
ATOM 1409 N N . VAL A 1 187 ? 2.950 5.430 10.135 1.00 71.44 187 VAL A N 1
ATOM 1410 C CA . VAL A 1 187 ? 3.609 6.247 9.112 1.00 71.44 187 VAL A CA 1
ATOM 1411 C C . VAL A 1 187 ? 3.275 7.710 9.389 1.00 71.44 187 VAL A C 1
ATOM 1413 O O . VAL A 1 187 ? 2.113 8.099 9.315 1.00 71.44 187 VAL A O 1
ATOM 1416 N N . ILE A 1 188 ? 4.291 8.514 9.708 1.00 73.31 188 ILE A N 1
ATOM 1417 C CA . ILE A 1 188 ? 4.154 9.954 9.970 1.00 73.31 188 ILE A CA 1
ATOM 1418 C C . ILE A 1 188 ? 4.515 10.704 8.683 1.00 73.31 188 ILE A C 1
ATOM 1420 O O . ILE A 1 188 ? 5.606 10.496 8.149 1.00 73.31 188 ILE A O 1
ATOM 1424 N N . ARG A 1 189 ? 3.600 11.533 8.168 1.00 65.19 189 ARG A N 1
ATOM 1425 C CA . ARG A 1 189 ? 3.795 12.386 6.984 1.00 65.19 189 ARG A CA 1
ATOM 1426 C C . ARG A 1 189 ? 3.152 13.749 7.167 1.00 65.19 189 ARG A C 1
ATOM 1428 O O . ARG A 1 189 ? 2.165 13.817 7.931 1.00 65.19 189 ARG A O 1
#